Protein AF-A0A0G1ZRR6-F1 (afdb_monomer_lite)

Structure (mmCIF, N/CA/C/O backbone):
data_AF-A0A0G1ZRR6-F1
#
_entry.id   AF-A0A0G1ZRR6-F1
#
loop_
_atom_site.group_PDB
_atom_site.id
_atom_site.type_symbol
_atom_site.label_atom_id
_atom_site.label_alt_id
_atom_site.label_comp_id
_atom_site.label_asym_id
_atom_site.label_entity_id
_atom_site.label_seq_id
_atom_site.pdbx_PDB_ins_code
_atom_site.Cartn_x
_atom_site.Cartn_y
_atom_site.Cartn_z
_atom_site.occupancy
_atom_site.B_iso_or_equiv
_atom_site.auth_seq_id
_atom_site.auth_comp_id
_atom_site.auth_asym_id
_atom_site.auth_atom_id
_atom_site.pdbx_PDB_model_num
ATOM 1 N N . MET A 1 1 ? 71.889 1.762 -57.175 1.00 38.06 1 MET A N 1
ATOM 2 C CA . MET A 1 1 ? 70.488 1.919 -57.636 1.00 38.06 1 MET A CA 1
ATOM 3 C C . MET A 1 1 ? 69.619 0.877 -56.939 1.00 38.06 1 MET A C 1
ATOM 5 O O . MET A 1 1 ? 69.878 -0.301 -57.122 1.00 38.06 1 MET A O 1
ATOM 9 N N . ALA A 1 2 ? 68.631 1.270 -56.128 1.00 47.47 2 ALA A N 1
ATOM 10 C CA . ALA A 1 2 ? 67.675 0.336 -55.519 1.00 47.47 2 ALA A CA 1
ATOM 11 C C . ALA A 1 2 ? 66.257 0.920 -55.605 1.00 47.47 2 ALA A C 1
ATOM 13 O O . ALA A 1 2 ? 65.880 1.806 -54.838 1.00 47.47 2 ALA A O 1
ATOM 14 N N . VAL A 1 3 ? 65.476 0.441 -56.575 1.00 54.25 3 VAL A N 1
ATOM 15 C CA . VAL A 1 3 ? 64.069 0.818 -56.758 1.00 54.25 3 VAL A CA 1
ATOM 16 C C . VAL A 1 3 ? 63.240 0.038 -55.739 1.00 54.25 3 VAL A C 1
ATOM 18 O O . VAL A 1 3 ? 62.884 -1.120 -55.945 1.00 54.25 3 VAL A O 1
ATOM 21 N N . ARG A 1 4 ? 62.966 0.653 -54.585 1.00 58.34 4 ARG A N 1
ATOM 22 C CA . ARG A 1 4 ? 62.141 0.046 -53.533 1.00 58.34 4 ARG A CA 1
ATOM 23 C C . ARG A 1 4 ? 60.670 0.063 -53.976 1.00 58.34 4 ARG A C 1
ATOM 25 O O . ARG A 1 4 ? 60.041 1.115 -54.083 1.00 58.34 4 ARG A O 1
ATOM 32 N N . ASN A 1 5 ? 60.151 -1.127 -54.269 1.00 57.94 5 ASN A N 1
ATOM 33 C CA . ASN A 1 5 ? 58.813 -1.412 -54.787 1.00 57.94 5 ASN A CA 1
ATOM 34 C C . ASN A 1 5 ? 57.689 -0.918 -53.843 1.00 57.94 5 ASN A C 1
ATOM 36 O O . ASN A 1 5 ? 57.319 -1.598 -52.887 1.00 57.94 5 ASN A O 1
ATOM 40 N N . ARG A 1 6 ? 57.117 0.263 -54.126 1.00 59.38 6 ARG A N 1
ATOM 41 C CA . ARG A 1 6 ? 56.014 0.876 -53.351 1.00 59.38 6 ARG A CA 1
ATOM 42 C C . ARG A 1 6 ? 54.624 0.269 -53.613 1.00 59.38 6 ARG A C 1
ATOM 44 O O . ARG A 1 6 ? 53.663 0.697 -52.980 1.00 59.38 6 ARG A O 1
ATOM 51 N N . ARG A 1 7 ? 54.472 -0.709 -54.519 1.00 57.25 7 ARG A N 1
ATOM 52 C CA . ARG A 1 7 ? 53.146 -1.270 -54.867 1.00 57.25 7 ARG A CA 1
ATOM 53 C C . ARG A 1 7 ? 52.672 -2.399 -53.944 1.00 57.25 7 ARG A C 1
ATOM 55 O O . ARG A 1 7 ? 51.476 -2.653 -53.884 1.00 57.25 7 ARG A O 1
ATOM 62 N N . SER A 1 8 ? 53.566 -3.034 -53.182 1.00 57.88 8 SER A N 1
ATOM 63 C CA . SER A 1 8 ? 53.207 -4.185 -52.330 1.00 57.88 8 SER A CA 1
ATOM 64 C C . SER A 1 8 ? 52.449 -3.797 -51.043 1.00 57.88 8 SER A C 1
ATOM 66 O O . SER A 1 8 ? 51.619 -4.550 -50.534 1.00 57.88 8 SER A O 1
ATOM 68 N N . TYR A 1 9 ? 52.656 -2.573 -50.540 1.00 61.84 9 TYR A N 1
ATOM 69 C CA . TYR A 1 9 ? 52.106 -2.120 -49.253 1.00 61.84 9 TYR A CA 1
ATOM 70 C C . TYR A 1 9 ? 50.579 -1.892 -49.270 1.00 61.84 9 TYR A C 1
ATOM 72 O O . TYR A 1 9 ? 49.924 -1.974 -48.233 1.00 61.84 9 TYR A O 1
ATOM 80 N N . SER A 1 10 ? 49.982 -1.634 -50.440 1.00 71.81 10 SER A N 1
ATOM 81 C CA . SER A 1 10 ? 48.539 -1.375 -50.572 1.00 71.81 10 SER A CA 1
ATOM 82 C C . SER A 1 10 ? 47.700 -2.657 -50.618 1.00 71.81 10 SER A C 1
ATOM 84 O O . SER A 1 10 ? 46.596 -2.687 -50.077 1.00 71.81 10 SER A O 1
ATOM 86 N N . VAL A 1 11 ? 48.224 -3.733 -51.212 1.00 78.69 11 VAL A N 1
ATOM 87 C CA . VAL A 1 11 ? 47.522 -5.023 -51.323 1.00 78.69 11 VAL A CA 1
ATOM 88 C C . VAL A 1 11 ? 47.465 -5.726 -49.967 1.00 78.69 11 VAL A C 1
ATOM 90 O O . VAL A 1 11 ? 46.412 -6.236 -49.589 1.00 78.69 11 VAL A O 1
ATOM 93 N N . ALA A 1 12 ? 48.556 -5.684 -49.194 1.00 81.56 12 ALA A N 1
ATOM 94 C CA . ALA A 1 12 ? 48.589 -6.217 -47.832 1.00 81.56 12 ALA A CA 1
ATOM 95 C C . ALA A 1 12 ? 47.564 -5.518 -46.920 1.00 81.56 12 ALA A C 1
ATOM 97 O O . ALA A 1 12 ? 46.793 -6.188 -46.238 1.00 81.56 12 ALA A O 1
ATOM 98 N N . LYS A 1 13 ? 47.467 -4.181 -46.987 1.00 80.94 13 LYS A N 1
ATOM 99 C CA . LYS A 1 13 ? 46.456 -3.410 -46.241 1.00 80.94 13 LYS A CA 1
ATOM 100 C C . LYS A 1 13 ? 45.022 -3.784 -46.618 1.00 80.94 13 LYS A C 1
ATOM 102 O O . LYS A 1 13 ? 44.187 -3.925 -45.732 1.00 80.94 13 LYS A O 1
ATOM 107 N N . ARG A 1 14 ? 44.737 -3.993 -47.909 1.00 87.19 14 ARG A N 1
ATOM 108 C CA . ARG A 1 14 ? 43.404 -4.421 -48.375 1.00 87.19 14 ARG A CA 1
ATOM 109 C C . ARG A 1 14 ? 43.036 -5.822 -47.879 1.00 87.19 14 ARG A C 1
ATOM 111 O O . ARG A 1 14 ? 41.890 -6.040 -47.509 1.00 87.19 14 ARG A O 1
ATOM 118 N N . ARG A 1 15 ? 43.997 -6.751 -47.821 1.00 87.44 15 ARG A N 1
ATOM 119 C CA . ARG A 1 15 ? 43.775 -8.107 -47.286 1.00 87.44 15 ARG A CA 1
ATOM 120 C C . ARG A 1 15 ? 43.502 -8.092 -45.786 1.00 87.44 15 ARG A C 1
ATOM 122 O O . ARG A 1 15 ? 42.551 -8.723 -45.344 1.00 87.44 15 ARG A O 1
ATOM 129 N N . VAL A 1 16 ? 44.287 -7.332 -45.023 1.00 90.31 16 VAL A N 1
ATOM 130 C CA . VAL A 1 16 ? 44.070 -7.175 -43.576 1.00 90.31 16 VAL A CA 1
ATOM 131 C C . VAL A 1 16 ? 42.712 -6.526 -43.299 1.00 90.31 16 VAL A C 1
ATOM 133 O O . VAL A 1 16 ? 41.974 -7.010 -42.447 1.00 90.31 16 VAL A O 1
ATOM 136 N N . ALA A 1 17 ? 42.332 -5.498 -44.065 1.00 88.62 17 ALA A N 1
ATOM 137 C CA . ALA A 1 17 ? 41.016 -4.872 -43.947 1.00 88.62 17 ALA A CA 1
ATOM 138 C C . ALA A 1 17 ? 39.866 -5.845 -44.270 1.00 88.62 17 ALA A C 1
ATOM 140 O O . ALA A 1 17 ? 38.866 -5.866 -43.559 1.00 88.62 17 ALA A O 1
ATOM 141 N N . ALA A 1 18 ? 40.015 -6.687 -45.298 1.00 91.75 18 ALA A N 1
ATOM 142 C CA . ALA A 1 18 ? 39.015 -7.696 -45.645 1.00 91.75 18 ALA A CA 1
ATOM 143 C C . ALA A 1 18 ? 38.854 -8.766 -44.551 1.00 91.75 18 ALA A C 1
ATOM 145 O O . ALA A 1 18 ? 37.731 -9.128 -44.211 1.00 91.75 18 ALA A O 1
ATOM 146 N N . VAL A 1 19 ? 39.959 -9.235 -43.961 1.00 94.06 19 VAL A N 1
ATOM 147 C CA . VAL A 1 19 ? 39.919 -10.188 -42.837 1.00 94.06 19 VAL A CA 1
ATOM 148 C C . VAL A 1 19 ? 39.264 -9.553 -41.612 1.00 94.06 19 VAL A C 1
ATOM 150 O O . VAL A 1 19 ? 38.438 -10.191 -40.968 1.00 94.06 19 VAL A O 1
ATOM 153 N N . PHE A 1 20 ? 39.572 -8.288 -41.320 1.00 93.94 20 PHE A N 1
ATOM 154 C CA . PHE A 1 20 ? 38.937 -7.565 -40.222 1.00 93.94 20 PHE A CA 1
ATOM 155 C C . PHE A 1 20 ? 37.423 -7.429 -40.424 1.00 93.94 20 PHE A C 1
ATOM 157 O O . PHE A 1 20 ? 36.664 -7.697 -39.500 1.00 93.94 20 PHE A O 1
ATOM 164 N N . LEU A 1 21 ? 36.970 -7.082 -41.635 1.00 94.00 21 LEU A N 1
ATOM 165 C CA . LEU A 1 21 ? 35.541 -7.005 -41.957 1.00 94.00 21 LEU A CA 1
ATOM 166 C C . LEU A 1 21 ? 34.840 -8.364 -41.836 1.00 94.00 21 LEU A C 1
ATOM 168 O O . LEU A 1 21 ? 33.722 -8.424 -41.332 1.00 94.00 21 LEU A O 1
ATOM 172 N N . LEU A 1 22 ? 35.498 -9.453 -42.243 1.00 94.75 22 LEU A N 1
ATOM 173 C CA . LEU A 1 22 ? 34.973 -10.809 -42.064 1.00 94.75 22 LEU A CA 1
ATOM 174 C C . LEU A 1 22 ? 34.838 -11.182 -40.586 1.00 94.75 22 LEU A C 1
ATOM 176 O O . LEU A 1 22 ? 33.798 -11.692 -40.177 1.00 94.75 22 LEU A O 1
ATOM 180 N N . LEU A 1 23 ? 35.864 -10.902 -39.781 1.00 94.56 23 LEU A N 1
ATOM 181 C CA . LEU A 1 23 ? 35.827 -11.155 -38.340 1.00 94.56 23 LEU A CA 1
ATOM 182 C C . LEU A 1 23 ? 34.776 -10.290 -37.641 1.00 94.56 23 LEU A C 1
ATOM 184 O O . LEU A 1 23 ? 34.078 -10.782 -36.760 1.00 94.56 23 LEU A O 1
ATOM 188 N N . LEU A 1 24 ? 34.618 -9.033 -38.060 1.00 93.06 24 LEU A N 1
ATOM 189 C CA . LEU A 1 24 ? 33.592 -8.135 -37.539 1.00 93.06 24 LEU A CA 1
ATOM 190 C C . LEU A 1 24 ? 32.183 -8.643 -37.874 1.00 93.06 24 LEU A C 1
ATOM 192 O O . LEU A 1 24 ? 31.325 -8.684 -36.997 1.00 93.06 24 LEU A O 1
ATOM 196 N N . GLY A 1 25 ? 31.954 -9.085 -39.115 1.00 91.69 25 GLY A N 1
ATOM 197 C CA . GLY A 1 25 ? 30.682 -9.680 -39.530 1.00 91.69 25 GLY A CA 1
ATOM 198 C C . GLY A 1 25 ? 30.361 -10.974 -38.777 1.00 91.69 25 GLY A C 1
ATOM 199 O O . GLY A 1 25 ? 29.233 -11.157 -38.325 1.00 91.69 25 GLY A O 1
ATOM 200 N N . LEU A 1 26 ? 31.360 -11.838 -38.570 1.00 91.88 26 LEU A N 1
ATOM 201 C CA . LEU A 1 26 ? 31.218 -13.047 -37.755 1.00 91.88 26 LEU A CA 1
ATOM 202 C C . LEU A 1 26 ? 30.874 -12.696 -36.300 1.00 91.88 26 LEU A C 1
ATOM 204 O O . LEU A 1 26 ? 29.969 -13.293 -35.725 1.00 91.88 26 LEU A O 1
ATOM 208 N N . ALA A 1 27 ? 31.563 -11.715 -35.714 1.00 84.19 27 ALA A N 1
ATOM 209 C CA . ALA A 1 27 ? 31.329 -11.282 -34.340 1.00 84.19 27 ALA A CA 1
ATOM 210 C C . ALA A 1 27 ? 29.909 -10.726 -34.143 1.00 84.19 27 ALA A C 1
ATOM 212 O O . ALA A 1 27 ? 29.243 -11.099 -33.178 1.00 84.19 27 ALA A O 1
ATOM 213 N N . LEU A 1 28 ? 29.422 -9.901 -35.079 1.00 85.12 28 LEU A N 1
ATOM 214 C CA . LEU A 1 28 ? 28.042 -9.402 -35.074 1.00 85.12 28 LEU A CA 1
ATOM 215 C C . LEU A 1 28 ? 27.029 -10.547 -35.209 1.00 85.12 28 LEU A C 1
ATOM 217 O O . LEU A 1 28 ? 26.074 -10.618 -34.440 1.00 85.12 28 LEU A O 1
ATOM 221 N N . GLY A 1 29 ? 27.277 -11.498 -36.116 1.00 83.38 29 GLY A N 1
ATOM 222 C CA . GLY A 1 29 ? 26.415 -12.669 -36.281 1.00 83.38 29 GLY A CA 1
ATOM 223 C C . GLY A 1 29 ? 26.341 -13.550 -35.029 1.00 83.38 29 GLY A C 1
ATOM 224 O O . GLY A 1 29 ? 25.261 -14.011 -34.671 1.00 83.38 29 GLY A O 1
ATOM 225 N N . VAL A 1 30 ? 27.462 -13.760 -34.328 1.00 80.56 30 VAL A N 1
ATOM 226 C CA . VAL A 1 30 ? 27.501 -14.519 -33.063 1.00 80.56 30 VAL A CA 1
ATOM 227 C C . VAL A 1 30 ? 26.764 -13.780 -31.942 1.00 80.56 30 VAL A C 1
ATOM 229 O O . VAL A 1 30 ? 26.072 -14.420 -31.149 1.00 80.56 30 VAL A O 1
ATOM 232 N N . TYR A 1 31 ? 26.876 -12.451 -31.887 1.00 75.06 31 TYR A N 1
ATOM 233 C CA . TYR A 1 31 ? 26.181 -11.623 -30.900 1.00 75.06 31 TYR A CA 1
ATOM 234 C C . TYR A 1 31 ? 24.653 -11.743 -31.029 1.00 75.06 31 TYR A C 1
ATOM 236 O O . TYR A 1 31 ? 23.979 -12.062 -30.047 1.00 75.06 31 TYR A O 1
ATOM 244 N N . ASP A 1 32 ? 24.115 -11.608 -32.245 1.00 74.31 32 ASP A N 1
ATOM 245 C CA . ASP A 1 32 ? 22.674 -11.758 -32.494 1.00 74.31 32 ASP A CA 1
ATOM 246 C C . ASP A 1 32 ? 22.202 -13.214 -32.322 1.00 74.31 32 ASP A C 1
ATOM 248 O O . ASP A 1 32 ? 21.135 -13.482 -31.755 1.00 74.31 32 ASP A O 1
ATOM 252 N N . ALA A 1 33 ? 23.014 -14.186 -32.756 1.00 74.50 33 ALA A N 1
ATOM 253 C CA . ALA A 1 33 ? 22.716 -15.610 -32.609 1.00 74.50 33 ALA A CA 1
ATOM 254 C C . ALA A 1 33 ? 22.597 -16.044 -31.139 1.00 74.50 33 ALA A C 1
ATOM 256 O O . ALA A 1 33 ? 21.763 -16.897 -30.825 1.00 74.50 33 ALA A O 1
ATOM 257 N N . ALA A 1 34 ? 23.366 -15.441 -30.227 1.00 70.56 34 ALA A N 1
ATOM 258 C CA . ALA A 1 34 ? 23.293 -15.742 -28.798 1.00 70.56 34 ALA A CA 1
ATOM 259 C C . ALA A 1 34 ? 21.916 -15.402 -28.194 1.00 70.56 34 ALA A C 1
ATOM 261 O O . ALA A 1 34 ? 21.376 -16.171 -27.392 1.00 70.56 34 ALA A O 1
ATOM 262 N N . ALA A 1 35 ? 21.299 -14.292 -28.614 1.00 69.50 35 ALA A N 1
ATOM 263 C CA . ALA A 1 35 ? 19.964 -13.906 -28.157 1.00 69.50 35 ALA A CA 1
ATOM 264 C C . ALA A 1 35 ? 18.867 -14.837 -28.709 1.00 69.50 35 ALA A C 1
ATOM 266 O O . ALA A 1 35 ? 17.928 -15.196 -27.992 1.00 69.50 35 ALA A O 1
ATOM 267 N N . ILE A 1 36 ? 18.996 -15.267 -29.970 1.00 72.94 36 ILE A N 1
ATOM 268 C CA . ILE A 1 36 ? 18.065 -16.210 -30.611 1.00 72.94 36 ILE A CA 1
ATOM 269 C C . ILE A 1 36 ? 18.173 -17.604 -29.976 1.00 72.94 36 ILE A C 1
ATOM 271 O O . ILE A 1 36 ? 17.147 -18.249 -29.739 1.00 72.94 36 ILE A O 1
ATOM 275 N N . TRP A 1 37 ? 19.389 -18.054 -29.649 1.00 71.38 37 TRP A N 1
ATOM 276 C CA . TRP A 1 37 ? 19.645 -19.328 -28.974 1.00 71.38 37 TRP A CA 1
ATOM 277 C C . TRP A 1 37 ? 18.866 -19.442 -27.659 1.00 71.38 37 TRP A C 1
ATOM 279 O O . TRP A 1 37 ? 18.124 -20.404 -27.461 1.00 71.38 37 TRP A O 1
ATOM 289 N N . ASN A 1 38 ? 18.926 -18.415 -26.805 1.00 73.12 38 ASN A N 1
ATOM 290 C CA . ASN A 1 38 ? 18.248 -18.407 -25.503 1.00 73.12 38 ASN A CA 1
ATOM 291 C C . ASN A 1 38 ? 16.715 -18.496 -25.573 1.00 73.12 38 ASN A C 1
ATOM 293 O O . ASN A 1 38 ? 16.091 -18.887 -24.585 1.00 73.12 38 ASN A O 1
ATOM 297 N N . ARG A 1 39 ? 16.096 -18.158 -26.715 1.00 73.94 39 ARG A N 1
ATOM 298 C CA . ARG A 1 39 ? 14.642 -18.300 -26.912 1.00 73.94 39 ARG A CA 1
ATOM 299 C C . ARG A 1 39 ? 14.213 -19.749 -27.154 1.00 73.94 39 ARG A C 1
ATOM 301 O O . ARG A 1 39 ? 13.074 -20.086 -26.853 1.00 73.94 39 ARG A O 1
ATOM 308 N N . ARG A 1 40 ? 15.092 -20.590 -27.714 1.00 78.69 40 ARG A N 1
ATOM 309 C CA . ARG A 1 40 ? 14.808 -22.008 -28.020 1.00 78.69 40 ARG A CA 1
ATOM 310 C C . ARG A 1 40 ? 15.532 -22.995 -27.106 1.00 78.69 40 ARG A C 1
ATOM 312 O O . ARG A 1 40 ? 15.137 -24.155 -27.052 1.00 78.69 40 ARG A O 1
ATOM 319 N N . ALA A 1 41 ? 16.582 -22.563 -26.415 1.00 77.44 41 ALA A N 1
ATOM 320 C CA . ALA A 1 41 ? 17.372 -23.428 -25.556 1.00 77.44 41 ALA A CA 1
ATOM 321 C C . ALA A 1 41 ? 16.647 -23.749 -24.230 1.00 77.44 41 ALA A C 1
ATOM 323 O O . ALA A 1 41 ? 16.017 -22.867 -23.633 1.00 77.44 41 ALA A O 1
ATOM 324 N N . PRO A 1 42 ? 16.762 -24.991 -23.728 1.00 77.62 42 PRO A N 1
ATOM 325 C CA . PRO A 1 42 ? 16.312 -25.348 -22.385 1.00 77.62 42 PRO A CA 1
ATOM 326 C C . PRO A 1 42 ? 17.085 -24.559 -21.313 1.00 77.62 42 PRO A C 1
ATOM 328 O O . PRO A 1 42 ? 18.224 -24.157 -21.541 1.00 77.62 42 PRO A O 1
ATOM 331 N N . GLU A 1 43 ? 16.475 -24.350 -20.137 1.00 72.69 43 GLU A N 1
ATOM 332 C CA . GLU A 1 43 ? 16.998 -23.504 -19.036 1.00 72.69 43 GLU A CA 1
ATOM 333 C C . GLU A 1 43 ? 18.496 -23.701 -18.743 1.00 72.69 43 GLU A C 1
ATOM 335 O O . GLU A 1 43 ? 19.219 -22.723 -18.577 1.00 72.69 43 GLU A O 1
ATOM 340 N N . TRP A 1 44 ? 18.976 -24.948 -18.742 1.00 76.94 44 TRP A N 1
ATOM 341 C CA . TRP A 1 44 ? 20.362 -25.304 -18.419 1.00 76.94 44 TRP A CA 1
ATOM 342 C C . TRP A 1 44 ? 21.398 -24.898 -19.484 1.00 76.94 44 TRP A C 1
ATOM 344 O O . TRP A 1 44 ? 22.581 -24.811 -19.173 1.00 76.94 44 TRP A O 1
ATOM 354 N N . LEU A 1 45 ? 20.972 -24.648 -20.726 1.00 78.00 45 LEU A N 1
ATOM 355 C CA . LEU A 1 45 ? 21.840 -24.312 -21.864 1.00 78.00 45 LEU A CA 1
ATOM 356 C C . LEU A 1 45 ? 21.723 -22.831 -22.267 1.00 78.00 45 LEU A C 1
ATOM 358 O O . LEU A 1 45 ? 22.311 -22.399 -23.263 1.00 78.00 45 LEU A O 1
ATOM 362 N N . LYS A 1 46 ? 20.945 -22.042 -21.514 1.00 75.12 46 LYS A N 1
ATOM 363 C CA . LYS A 1 46 ? 20.828 -20.603 -21.743 1.00 75.12 46 LYS A CA 1
ATOM 364 C C . LYS A 1 46 ? 22.126 -19.905 -21.347 1.00 75.12 46 LYS A C 1
ATOM 366 O O . LYS A 1 46 ? 22.599 -20.015 -20.218 1.00 75.12 46 LYS A O 1
ATOM 371 N N . LEU A 1 47 ? 22.669 -19.126 -22.271 1.00 73.88 47 LEU A N 1
ATOM 372 C CA . LEU A 1 47 ? 23.826 -18.271 -22.044 1.00 73.88 47 LEU A CA 1
ATOM 373 C C . LEU A 1 47 ? 23.399 -17.118 -21.120 1.00 73.88 47 LEU A C 1
ATOM 375 O O . LEU A 1 47 ? 22.557 -16.302 -21.493 1.00 73.88 47 LEU A O 1
ATOM 379 N N . ARG A 1 48 ? 23.936 -17.051 -19.899 1.00 60.16 48 ARG A N 1
ATOM 380 C CA . ARG A 1 48 ? 23.670 -15.968 -18.935 1.00 60.16 48 ARG A CA 1
ATOM 381 C C . ARG A 1 48 ? 24.896 -15.057 -18.844 1.00 60.16 48 ARG A C 1
ATOM 383 O O . ARG A 1 48 ? 25.968 -15.508 -18.462 1.00 60.16 48 ARG A O 1
ATOM 390 N N . GLY A 1 49 ? 24.742 -13.779 -19.186 1.00 63.91 49 GLY A N 1
ATOM 391 C CA . GLY A 1 49 ? 25.800 -12.766 -19.116 1.00 63.91 49 GLY A CA 1
ATOM 392 C C . GLY A 1 49 ? 25.218 -11.353 -19.180 1.00 63.91 49 GLY A C 1
ATOM 393 O O . GLY A 1 49 ? 24.072 -11.190 -19.587 1.00 63.91 49 GLY A O 1
ATOM 394 N N . VAL A 1 50 ? 25.990 -10.331 -18.790 1.00 57.16 50 VAL A N 1
ATOM 395 C CA . VAL A 1 50 ? 25.543 -8.917 -18.723 1.00 57.16 50 VAL A CA 1
ATOM 396 C C . VAL A 1 50 ? 24.973 -8.411 -20.058 1.00 57.16 50 VAL A C 1
ATOM 398 O O . VAL A 1 50 ? 24.042 -7.615 -20.064 1.00 57.16 50 VAL A O 1
ATOM 401 N N . LEU A 1 51 ? 25.463 -8.934 -21.186 1.00 56.88 51 LEU A N 1
ATOM 402 C CA . LEU A 1 51 ? 24.970 -8.616 -22.535 1.00 56.88 51 LEU A CA 1
ATOM 403 C C . LEU A 1 51 ? 23.604 -9.251 -22.875 1.00 56.88 51 LEU A C 1
ATOM 405 O O . LEU A 1 51 ? 23.009 -8.900 -23.885 1.00 56.88 51 LEU A O 1
ATOM 409 N N . LEU A 1 52 ? 23.124 -10.191 -22.055 1.00 59.94 52 LEU A N 1
ATOM 410 C CA . LEU A 1 52 ? 21.875 -10.950 -22.215 1.00 59.94 52 LEU A CA 1
ATOM 411 C C . LEU A 1 52 ? 20.948 -10.774 -20.999 1.00 59.94 52 LEU A C 1
ATOM 413 O O . LEU A 1 52 ? 20.020 -11.564 -20.811 1.00 59.94 52 LEU A O 1
ATOM 417 N N . ALA A 1 53 ? 21.217 -9.785 -20.139 1.00 63.03 53 ALA A N 1
ATOM 418 C CA . ALA A 1 53 ? 20.368 -9.506 -18.991 1.00 63.03 53 ALA A CA 1
ATOM 419 C C . ALA A 1 53 ? 18.945 -9.177 -19.481 1.00 63.03 53 ALA A C 1
ATOM 421 O O . ALA A 1 53 ? 18.797 -8.383 -20.414 1.00 63.03 53 ALA A O 1
ATOM 422 N N . PRO A 1 54 ? 17.894 -9.781 -18.895 1.00 61.25 54 PRO A N 1
ATOM 423 C CA . PRO A 1 54 ? 16.530 -9.437 -19.260 1.00 61.25 54 PRO A CA 1
ATOM 424 C C . PRO A 1 54 ? 16.314 -7.942 -19.004 1.00 61.25 54 PRO A C 1
ATOM 426 O O . PRO A 1 54 ? 16.508 -7.458 -17.888 1.00 61.25 54 PRO A O 1
ATOM 429 N N . TYR A 1 55 ? 15.957 -7.205 -20.055 1.00 63.47 55 TYR A N 1
ATOM 430 C CA . TYR A 1 55 ? 15.615 -5.793 -19.940 1.00 63.47 55 TYR A CA 1
ATOM 431 C C . TYR A 1 55 ? 14.361 -5.656 -19.076 1.00 63.47 55 TYR A C 1
ATOM 433 O O . TYR A 1 55 ? 13.359 -6.334 -19.313 1.00 63.47 55 TYR A O 1
ATOM 441 N N . ARG A 1 56 ? 14.421 -4.779 -18.071 1.00 59.50 56 ARG A N 1
ATOM 442 C CA . ARG A 1 56 ? 13.249 -4.405 -17.276 1.00 59.50 56 ARG A CA 1
ATOM 443 C C . ARG A 1 56 ? 12.364 -3.521 -18.141 1.00 59.50 56 ARG A C 1
ATOM 445 O O . ARG A 1 56 ? 12.777 -2.438 -18.550 1.00 59.50 56 ARG A O 1
ATOM 452 N N . LEU A 1 57 ? 11.182 -4.018 -18.469 1.00 64.31 57 LEU A N 1
ATOM 453 C CA . LEU A 1 57 ? 10.198 -3.283 -19.249 1.00 64.31 57 LEU A CA 1
ATOM 454 C C . LEU A 1 57 ? 9.414 -2.413 -18.265 1.00 64.31 57 LEU A C 1
ATOM 456 O O . LEU A 1 57 ? 8.739 -2.935 -17.388 1.00 64.31 57 LEU A O 1
ATOM 460 N N . GLY A 1 58 ? 9.555 -1.092 -18.372 1.00 62.94 58 GLY A N 1
ATOM 461 C CA . GLY A 1 58 ? 8.760 -0.164 -17.569 1.00 62.94 58 GLY A CA 1
ATOM 462 C C . GLY A 1 58 ? 7.277 -0.203 -17.949 1.00 62.94 58 GLY A C 1
ATOM 463 O O . GLY A 1 58 ? 6.887 -0.844 -18.928 1.00 62.94 58 GLY A O 1
ATOM 464 N N . LEU A 1 59 ? 6.461 0.546 -17.206 1.00 69.88 59 LEU A N 1
ATOM 465 C CA . LEU A 1 59 ? 5.016 0.671 -17.416 1.00 69.88 59 LEU A CA 1
ATOM 466 C C . LEU A 1 59 ? 4.624 0.955 -18.881 1.00 69.88 59 LEU A C 1
ATOM 468 O O . LEU A 1 59 ? 3.652 0.390 -19.372 1.00 69.88 59 LEU A O 1
ATOM 472 N N . ASP A 1 60 ? 5.402 1.781 -19.582 1.00 66.25 60 ASP A N 1
ATOM 473 C CA . ASP A 1 60 ? 5.159 2.165 -20.981 1.00 66.25 60 ASP A CA 1
ATOM 474 C C . ASP A 1 60 ? 5.293 0.987 -21.967 1.00 66.25 60 ASP A C 1
ATOM 476 O O . ASP A 1 60 ? 4.623 0.934 -22.993 1.00 66.25 60 ASP A O 1
ATOM 480 N N . LEU A 1 61 ? 6.124 -0.009 -21.634 1.00 70.00 61 LEU A N 1
ATOM 481 C CA . LEU A 1 61 ? 6.389 -1.167 -22.496 1.00 70.00 61 LEU A CA 1
ATOM 482 C C . LEU A 1 61 ? 5.624 -2.428 -22.071 1.00 70.00 61 LEU A C 1
ATOM 484 O O . LEU A 1 61 ? 5.321 -3.272 -22.912 1.00 70.00 61 LEU A O 1
ATOM 488 N N . GLN A 1 62 ? 5.340 -2.586 -20.776 1.00 66.69 62 GLN A N 1
ATOM 489 C CA . GLN A 1 62 ? 4.636 -3.749 -20.218 1.00 66.69 62 GLN A CA 1
ATOM 490 C C . GLN A 1 62 ? 3.140 -3.505 -19.969 1.00 66.69 62 GLN A C 1
ATOM 492 O O . GLN A 1 62 ? 2.390 -4.469 -19.800 1.00 66.69 62 GLN A O 1
ATOM 497 N N . GLY A 1 63 ? 2.702 -2.244 -19.953 1.00 71.94 63 GLY A N 1
ATOM 498 C CA . GLY A 1 63 ? 1.370 -1.852 -19.501 1.00 71.94 63 GLY A CA 1
ATOM 499 C C . GLY A 1 63 ? 1.195 -1.966 -17.977 1.00 71.94 63 GLY A C 1
ATOM 500 O O . GLY A 1 63 ? 1.987 -2.600 -17.272 1.00 71.94 63 GLY A O 1
ATOM 501 N N . GLY A 1 64 ? 0.149 -1.325 -17.446 1.00 78.50 64 GLY A N 1
ATOM 502 C CA . GLY A 1 64 ? -0.155 -1.300 -16.009 1.00 78.50 64 GLY A CA 1
ATOM 503 C C . GLY A 1 64 ? -0.826 0.003 -15.563 1.00 78.50 64 GLY A C 1
ATOM 504 O O . GLY A 1 64 ? -1.496 0.659 -16.360 1.00 78.50 64 GLY A O 1
ATOM 505 N N . THR A 1 65 ? -0.608 0.412 -14.309 1.00 81.75 65 THR A N 1
ATOM 506 C CA . 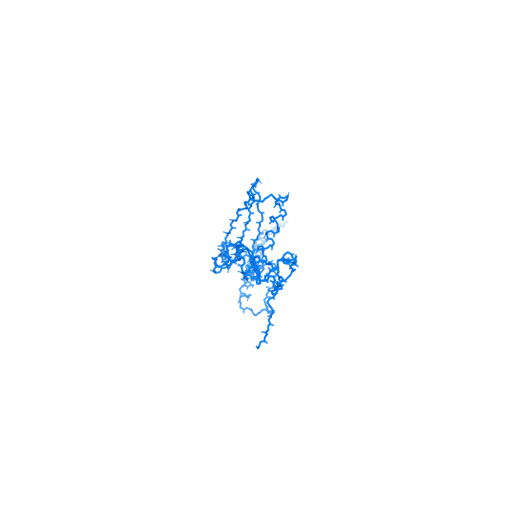THR A 1 65 ? -1.153 1.672 -13.762 1.00 81.75 65 THR A CA 1
ATOM 507 C C . THR A 1 65 ? -0.129 2.521 -13.040 1.00 81.75 65 THR A C 1
ATOM 509 O O . THR A 1 65 ? 0.658 1.998 -12.253 1.00 81.75 65 THR A O 1
ATOM 512 N N . HIS A 1 66 ? -0.245 3.836 -13.214 1.00 87.31 66 HIS A N 1
ATOM 513 C CA . HIS A 1 66 ? 0.429 4.850 -12.410 1.00 87.31 66 HIS A CA 1
ATOM 514 C C . HIS A 1 66 ? -0.617 5.592 -11.569 1.00 87.31 66 HIS A C 1
ATOM 516 O O . HIS A 1 66 ? -1.543 6.194 -12.111 1.00 87.31 66 HIS A O 1
ATOM 522 N N . LEU A 1 67 ? -0.493 5.517 -10.246 1.00 88.06 67 LEU A N 1
ATOM 523 C CA . LEU A 1 67 ? -1.428 6.103 -9.288 1.00 88.06 67 LEU A CA 1
ATOM 524 C C . LEU A 1 67 ? -0.702 7.157 -8.459 1.00 88.06 67 LEU A C 1
ATOM 526 O O . LEU A 1 67 ? 0.375 6.899 -7.923 1.00 88.06 67 LEU A O 1
ATOM 530 N N . VAL A 1 68 ? -1.314 8.331 -8.321 1.00 91.12 68 VAL A N 1
ATOM 531 C CA . VAL A 1 68 ? -0.785 9.428 -7.507 1.00 91.12 68 VAL A CA 1
ATOM 532 C C . VAL A 1 68 ? -1.794 9.746 -6.415 1.00 91.12 68 VAL A C 1
ATOM 534 O O . VAL A 1 68 ? -2.886 10.236 -6.691 1.00 91.12 68 VAL A O 1
ATOM 537 N N . TYR A 1 69 ? -1.418 9.481 -5.169 1.00 90.19 69 TYR A N 1
ATOM 538 C CA . TYR A 1 69 ? -2.218 9.805 -3.994 1.00 90.19 69 TYR A CA 1
ATOM 539 C C . TYR A 1 69 ? -1.671 11.061 -3.329 1.00 90.19 69 TYR A C 1
ATOM 541 O O . TYR A 1 69 ? -0.473 11.155 -3.081 1.00 90.19 69 TYR A O 1
ATOM 549 N N . GLN A 1 70 ? -2.542 12.016 -3.013 1.00 90.62 70 GLN A N 1
ATOM 550 C CA . GLN A 1 70 ? -2.193 13.218 -2.258 1.00 90.62 70 GLN A CA 1
ATOM 551 C C . GLN A 1 70 ? -2.556 13.001 -0.787 1.00 90.62 70 GLN A C 1
ATOM 553 O O . GLN A 1 70 ? -3.698 12.664 -0.474 1.00 90.62 70 GLN A O 1
ATOM 558 N N . ALA A 1 71 ? -1.599 13.195 0.117 1.00 89.31 71 ALA A N 1
ATOM 559 C CA . ALA A 1 71 ? -1.868 13.137 1.545 1.00 89.31 71 ALA A CA 1
ATOM 560 C C . ALA A 1 71 ? -2.576 14.417 2.003 1.00 89.31 71 ALA A C 1
ATOM 562 O O . ALA A 1 71 ? -2.210 15.525 1.600 1.00 89.31 71 ALA A O 1
ATOM 563 N N . VAL A 1 72 ? -3.586 14.243 2.854 1.00 86.88 72 VAL A N 1
ATOM 564 C CA . VAL A 1 72 ? -4.371 15.326 3.448 1.00 86.88 72 VAL A CA 1
ATOM 565 C C . VAL A 1 72 ? -4.190 15.261 4.961 1.00 86.88 72 VAL A C 1
ATOM 567 O O . VAL A 1 72 ? -4.621 14.304 5.599 1.00 86.88 72 VAL A O 1
ATOM 570 N N . PHE A 1 73 ? -3.553 16.282 5.535 1.00 81.44 73 PHE A N 1
ATOM 571 C CA . PHE A 1 73 ? -3.261 16.368 6.974 1.00 81.44 73 PHE A CA 1
ATOM 572 C C . PHE A 1 73 ? -4.244 17.276 7.735 1.00 81.44 73 PHE A C 1
ATOM 574 O O . PHE A 1 73 ? -4.006 17.618 8.886 1.00 81.44 73 PHE A O 1
ATOM 581 N N . SER A 1 74 ? -5.366 17.670 7.120 1.00 76.81 74 SER A N 1
ATOM 582 C CA . SER A 1 74 ? -6.324 18.622 7.710 1.00 76.81 74 SER A CA 1
ATOM 583 C C . SER A 1 74 ? -6.973 18.139 9.010 1.00 76.81 74 SER A C 1
ATOM 585 O O . SER A 1 74 ? -7.457 18.950 9.790 1.00 76.81 74 SER A O 1
ATOM 587 N N . THR A 1 75 ? -7.025 16.824 9.221 1.00 69.62 75 THR A N 1
ATOM 588 C CA . THR A 1 75 ? -7.827 16.199 10.284 1.00 69.62 75 THR A CA 1
ATOM 589 C C . THR A 1 75 ? -6.974 15.660 11.435 1.00 69.62 75 THR A C 1
ATOM 591 O O . THR A 1 75 ? -7.505 15.357 12.498 1.00 69.62 75 THR A O 1
ATOM 594 N N . VAL A 1 76 ? -5.655 15.528 11.249 1.00 73.31 76 VAL A N 1
ATOM 595 C CA . VAL A 1 76 ? -4.745 14.910 12.225 1.00 73.31 76 VAL A CA 1
ATOM 596 C C . VAL A 1 76 ? -3.436 15.692 12.260 1.00 73.31 76 VAL A C 1
ATOM 598 O O . VAL A 1 76 ? -2.760 15.805 11.241 1.00 73.31 76 VAL A O 1
ATOM 601 N N . SER A 1 77 ? -3.057 16.188 13.441 1.00 74.50 77 SER A N 1
ATOM 602 C CA . SER A 1 77 ? -1.718 16.738 13.663 1.00 74.50 77 SER A CA 1
ATOM 603 C C . SER A 1 77 ? -0.716 15.588 13.684 1.00 74.50 77 SER A C 1
ATOM 605 O O . SER A 1 77 ? -0.791 14.719 14.552 1.00 74.50 77 SER A O 1
ATOM 607 N N . ILE A 1 78 ? 0.189 15.557 12.708 1.00 77.12 78 ILE A N 1
ATOM 608 C CA . ILE A 1 78 ? 1.270 14.575 12.636 1.00 77.12 78 ILE A CA 1
ATOM 609 C C . ILE A 1 78 ? 2.576 15.293 12.957 1.00 77.12 78 ILE A C 1
ATOM 611 O O . ILE A 1 78 ? 2.963 16.205 12.231 1.00 77.12 78 ILE A O 1
ATOM 615 N N . ASP A 1 79 ? 3.250 14.851 14.019 1.00 80.81 79 ASP A N 1
ATOM 616 C CA . ASP A 1 79 ? 4.504 15.452 14.492 1.00 80.81 79 ASP A CA 1
ATOM 617 C C . ASP A 1 79 ? 5.634 15.352 13.448 1.00 80.81 79 ASP A C 1
ATOM 619 O O . ASP A 1 79 ? 6.429 16.275 13.300 1.00 80.81 79 ASP A O 1
ATOM 623 N N . ASP A 1 80 ? 5.682 14.246 12.693 1.00 86.25 80 ASP A N 1
ATOM 624 C CA . ASP A 1 80 ? 6.616 14.023 11.581 1.00 86.25 80 ASP A CA 1
ATOM 625 C C . ASP A 1 80 ? 5.891 13.431 10.352 1.00 86.25 80 ASP A C 1
ATOM 627 O O . ASP A 1 80 ? 5.742 12.205 10.228 1.00 86.25 80 ASP A O 1
ATOM 631 N N . PRO A 1 81 ? 5.426 14.288 9.421 1.00 86.31 81 PRO A N 1
ATOM 632 C CA . PRO A 1 81 ? 4.780 13.850 8.186 1.00 86.31 81 PRO A CA 1
ATOM 633 C C . PRO A 1 81 ? 5.677 12.960 7.316 1.00 86.31 81 PRO A C 1
ATOM 635 O O . PRO A 1 81 ? 5.174 12.064 6.640 1.00 86.31 81 PRO A O 1
ATOM 638 N N . GLY A 1 82 ? 6.998 13.157 7.350 1.00 88.25 82 GLY A N 1
ATOM 639 C CA . GLY A 1 82 ? 7.940 12.392 6.535 1.00 88.25 82 GLY A CA 1
ATOM 640 C C . GLY A 1 82 ? 8.008 10.930 6.961 1.00 88.25 82 GLY A C 1
ATOM 641 O O . GLY A 1 82 ? 7.846 10.033 6.129 1.00 88.25 82 GLY A O 1
ATOM 642 N N . SER A 1 83 ? 8.175 10.678 8.260 1.00 87.62 83 SER A N 1
ATOM 643 C CA . SER A 1 83 ? 8.141 9.319 8.818 1.00 87.62 83 SER A CA 1
ATOM 644 C C . SER A 1 83 ? 6.784 8.641 8.597 1.00 87.62 83 SER A C 1
ATOM 646 O O . SER A 1 83 ? 6.726 7.480 8.182 1.00 87.62 83 SER A O 1
ATOM 648 N N . ALA A 1 84 ? 5.679 9.376 8.765 1.00 87.75 84 ALA A N 1
ATOM 649 C CA . ALA A 1 84 ? 4.341 8.851 8.493 1.00 87.75 84 ALA A CA 1
ATOM 650 C C . ALA A 1 84 ? 4.169 8.425 7.023 1.00 87.75 84 ALA A C 1
ATOM 652 O O . ALA A 1 84 ? 3.654 7.338 6.746 1.00 87.75 84 ALA A O 1
ATOM 653 N N . MET A 1 85 ? 4.656 9.233 6.077 1.00 91.56 85 MET A N 1
ATOM 654 C CA . MET A 1 85 ? 4.613 8.916 4.648 1.00 91.56 85 MET A CA 1
ATOM 655 C C . MET A 1 85 ? 5.508 7.729 4.275 1.00 91.56 85 MET A C 1
ATOM 657 O O . MET A 1 85 ? 5.126 6.920 3.428 1.00 91.56 85 MET A O 1
ATOM 661 N N . GLN A 1 86 ? 6.667 7.570 4.920 1.00 91.19 86 GLN A N 1
ATOM 662 C CA . GLN A 1 86 ? 7.508 6.380 4.746 1.00 91.19 86 GLN A CA 1
ATOM 663 C C . GLN A 1 86 ? 6.820 5.117 5.279 1.00 91.19 86 GLN A C 1
ATOM 665 O O . GLN A 1 86 ? 6.802 4.090 4.602 1.00 91.19 86 GLN A O 1
ATOM 670 N N . GLY A 1 87 ? 6.180 5.198 6.448 1.00 88.56 87 GLY A N 1
ATOM 671 C CA . GLY A 1 87 ? 5.375 4.098 6.979 1.00 88.56 87 GLY A CA 1
ATOM 672 C C . GLY A 1 87 ? 4.215 3.726 6.050 1.00 88.56 87 GLY A C 1
ATOM 673 O O . GLY A 1 87 ? 3.959 2.541 5.821 1.00 88.56 87 GLY A O 1
ATOM 674 N N . LEU A 1 88 ? 3.549 4.726 5.463 1.00 88.69 88 LEU A N 1
ATOM 675 C CA . LEU A 1 88 ? 2.509 4.521 4.455 1.00 88.69 88 LEU A CA 1
ATOM 676 C C . LEU A 1 88 ? 3.062 3.807 3.215 1.00 88.69 88 LEU A C 1
ATOM 678 O O . LEU A 1 88 ? 2.472 2.815 2.789 1.00 88.69 88 LEU A O 1
ATOM 682 N N . ARG A 1 89 ? 4.202 4.258 2.673 1.00 92.31 89 ARG A N 1
ATOM 683 C CA . ARG A 1 89 ? 4.890 3.593 1.553 1.0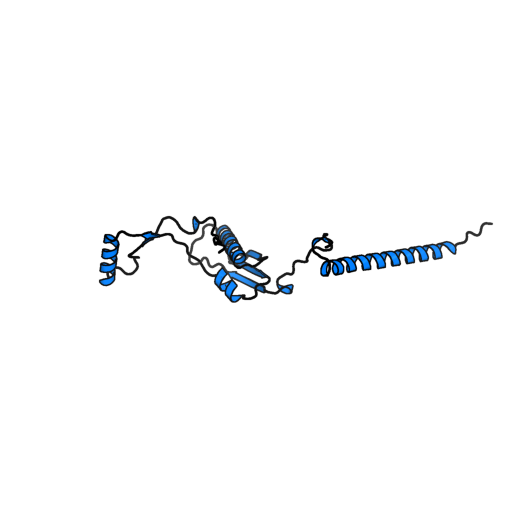0 92.31 89 ARG A CA 1
ATOM 684 C C . ARG A 1 89 ? 5.084 2.106 1.837 1.00 92.31 89 ARG A C 1
ATOM 686 O O . ARG A 1 89 ? 4.662 1.282 1.031 1.00 92.31 89 ARG A O 1
ATOM 693 N N . ASP A 1 90 ? 5.635 1.765 3.000 1.00 89.69 90 ASP A N 1
ATOM 694 C CA . ASP A 1 90 ? 5.930 0.375 3.368 1.00 89.69 90 ASP A CA 1
ATOM 695 C C . ASP A 1 90 ? 4.666 -0.488 3.490 1.00 89.69 90 ASP A C 1
ATOM 697 O O . ASP A 1 90 ? 4.669 -1.680 3.176 1.00 89.69 90 ASP A O 1
ATOM 701 N N . ILE A 1 91 ? 3.567 0.094 3.979 1.00 88.12 91 ILE A N 1
ATOM 702 C CA . ILE A 1 91 ? 2.272 -0.591 4.053 1.00 88.12 91 ILE A CA 1
ATOM 703 C C . ILE A 1 91 ? 1.747 -0.883 2.648 1.00 88.12 91 ILE A C 1
ATOM 705 O O . ILE A 1 91 ? 1.317 -2.007 2.381 1.00 88.12 91 ILE A O 1
ATOM 709 N N . ILE A 1 92 ? 1.779 0.113 1.765 1.00 89.38 92 ILE A N 1
ATOM 710 C CA . ILE A 1 92 ? 1.269 -0.001 0.399 1.00 89.38 92 ILE A CA 1
ATOM 711 C C . ILE A 1 92 ? 2.102 -1.001 -0.400 1.00 89.38 92 ILE A C 1
ATOM 713 O O . ILE A 1 92 ? 1.532 -1.897 -1.016 1.00 89.38 92 ILE A O 1
ATOM 717 N N . GLU A 1 93 ? 3.428 -0.947 -0.293 1.00 89.25 93 GLU A N 1
ATOM 718 C CA . GLU A 1 93 ? 4.329 -1.914 -0.922 1.00 89.25 93 GLU A CA 1
ATOM 719 C C . GLU A 1 93 ? 3.997 -3.357 -0.504 1.00 89.25 93 GLU A C 1
ATOM 721 O O . GLU A 1 93 ? 3.814 -4.232 -1.351 1.00 89.25 93 GLU A O 1
ATOM 726 N N . ARG A 1 94 ? 3.799 -3.613 0.799 1.00 86.38 94 ARG A N 1
ATOM 727 C CA . ARG A 1 94 ? 3.398 -4.945 1.288 1.00 86.38 94 ARG A CA 1
ATOM 728 C C . ARG A 1 94 ? 2.049 -5.408 0.736 1.00 86.38 94 ARG A C 1
ATOM 730 O O . ARG A 1 94 ? 1.907 -6.590 0.424 1.00 86.38 94 ARG A O 1
ATOM 737 N N . ARG A 1 95 ? 1.055 -4.519 0.631 1.00 85.88 95 ARG A N 1
ATOM 738 C CA . ARG A 1 95 ? -0.275 -4.862 0.087 1.00 85.88 95 ARG A CA 1
ATOM 739 C C . ARG A 1 95 ? -0.190 -5.237 -1.381 1.00 85.88 95 ARG A C 1
ATOM 741 O O . ARG A 1 95 ? -0.778 -6.230 -1.793 1.00 85.88 95 ARG A O 1
ATOM 748 N N . VAL A 1 96 ? 0.564 -4.455 -2.141 1.00 86.06 96 VAL A N 1
ATOM 749 C CA . VAL A 1 96 ? 0.761 -4.669 -3.569 1.00 86.06 96 VAL A CA 1
ATOM 750 C C . VAL A 1 96 ? 1.504 -5.985 -3.829 1.00 86.06 96 VAL A C 1
ATOM 752 O O . VAL A 1 96 ? 1.065 -6.782 -4.658 1.00 86.06 96 VAL A O 1
ATOM 755 N N . ASN A 1 97 ? 2.544 -6.276 -3.042 1.00 84.62 97 ASN A N 1
ATOM 756 C CA . ASN A 1 97 ? 3.235 -7.566 -3.081 1.00 84.62 97 ASN A CA 1
ATOM 757 C C . ASN A 1 97 ? 2.283 -8.732 -2.757 1.00 84.62 97 ASN A C 1
ATOM 759 O O . ASN A 1 97 ? 2.298 -9.756 -3.437 1.00 84.62 97 ASN A O 1
ATOM 763 N N . ALA A 1 98 ? 1.407 -8.577 -1.757 1.00 81.06 98 ALA A N 1
ATOM 764 C CA . ALA A 1 98 ? 0.416 -9.596 -1.397 1.00 81.06 98 ALA A CA 1
ATOM 765 C C . ALA A 1 98 ? -0.669 -9.806 -2.470 1.00 81.06 98 ALA A C 1
ATOM 767 O O . ALA A 1 98 ? -1.214 -10.903 -2.572 1.00 81.06 98 ALA A O 1
ATOM 768 N N . PHE A 1 99 ? -0.968 -8.783 -3.276 1.00 80.56 99 PHE A N 1
ATOM 769 C CA . PHE A 1 99 ? -1.886 -8.877 -4.416 1.00 80.56 99 PHE A CA 1
ATOM 770 C C . PHE A 1 99 ? -1.280 -9.654 -5.603 1.00 80.56 99 PHE A C 1
ATOM 772 O O . PHE A 1 99 ? -2.002 -10.051 -6.514 1.00 80.56 99 PHE A O 1
ATOM 779 N N . GLY A 1 100 ? 0.032 -9.917 -5.583 1.00 80.25 100 GLY A N 1
ATOM 780 C CA . GLY A 1 100 ? 0.728 -10.679 -6.621 1.00 80.25 100 GLY A CA 1
ATOM 781 C C . GLY A 1 100 ? 1.353 -9.817 -7.717 1.00 80.25 100 GLY A C 1
ATOM 782 O O . GLY A 1 100 ? 1.651 -10.327 -8.796 1.00 80.25 100 GLY A O 1
ATOM 783 N N . VAL A 1 101 ? 1.562 -8.522 -7.462 1.00 82.62 101 VAL A N 1
ATOM 784 C CA . VAL A 1 101 ? 2.344 -7.664 -8.362 1.00 82.62 101 VAL A CA 1
ATOM 785 C C . VAL A 1 101 ? 3.822 -7.988 -8.170 1.00 82.62 101 VAL A C 1
ATOM 787 O O . VAL A 1 101 ? 4.334 -7.907 -7.057 1.00 82.62 101 VAL A O 1
ATOM 790 N N . ALA A 1 102 ? 4.495 -8.388 -9.248 1.00 73.19 102 ALA A N 1
ATOM 791 C CA . ALA A 1 102 ? 5.858 -8.912 -9.173 1.00 73.19 102 ALA A CA 1
ATOM 792 C C . ALA A 1 102 ? 6.916 -7.831 -8.890 1.00 73.19 102 ALA A C 1
ATOM 794 O O . ALA A 1 102 ? 7.900 -8.115 -8.215 1.00 73.19 102 ALA A O 1
ATOM 795 N N . GLU A 1 103 ? 6.724 -6.609 -9.397 1.00 79.06 103 GLU A N 1
ATOM 796 C CA . GLU A 1 103 ? 7.706 -5.519 -9.289 1.00 79.06 103 GLU A CA 1
ATOM 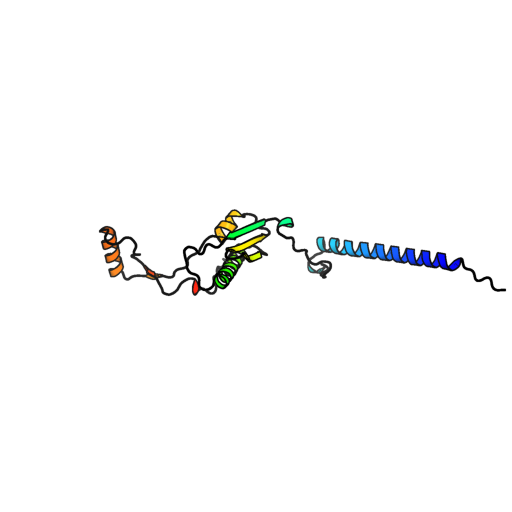797 C C . GLU A 1 103 ? 7.018 -4.148 -9.131 1.00 79.06 103 GLU A C 1
ATOM 799 O O . GLU A 1 103 ? 7.014 -3.342 -10.063 1.00 79.06 103 GLU A O 1
ATOM 804 N N . PRO A 1 104 ? 6.377 -3.863 -7.984 1.00 86.69 104 PRO A N 1
ATOM 805 C CA . PRO A 1 104 ? 5.761 -2.562 -7.768 1.00 86.69 104 PRO A CA 1
ATOM 806 C C . PRO A 1 104 ? 6.790 -1.485 -7.423 1.00 86.69 104 PRO A C 1
ATOM 808 O O . PRO A 1 104 ? 7.748 -1.730 -6.690 1.00 86.69 104 PRO A O 1
ATOM 811 N N . VAL A 1 105 ? 6.550 -0.260 -7.891 1.00 89.88 105 VAL A N 1
ATOM 812 C CA . VAL A 1 105 ? 7.342 0.915 -7.507 1.00 89.88 105 VAL A CA 1
ATOM 813 C C . VAL A 1 105 ? 6.480 1.806 -6.625 1.00 89.88 105 VAL A C 1
ATOM 815 O O . VAL A 1 105 ? 5.456 2.318 -7.067 1.00 89.88 105 VAL A O 1
ATOM 818 N N . VAL A 1 106 ? 6.883 1.990 -5.368 1.00 92.44 106 VAL A N 1
ATOM 819 C CA . VAL A 1 106 ? 6.182 2.859 -4.414 1.00 92.44 106 VAL A CA 1
ATOM 820 C C . VAL A 1 106 ? 7.139 3.943 -3.939 1.00 92.44 106 VAL A C 1
ATOM 822 O O . VAL A 1 106 ? 8.1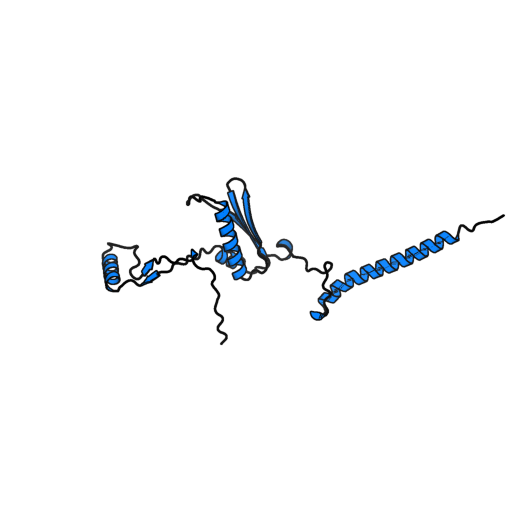64 3.658 -3.321 1.00 92.44 106 VAL A O 1
ATOM 825 N N . GLN A 1 107 ? 6.815 5.200 -4.228 1.00 93.56 107 GLN A N 1
ATOM 826 C CA . GLN A 1 107 ? 7.675 6.342 -3.935 1.00 93.56 107 GLN A CA 1
ATOM 827 C C . GLN A 1 107 ? 6.909 7.431 -3.197 1.00 93.56 107 GLN A C 1
ATOM 829 O O . GLN A 1 107 ? 5.759 7.732 -3.506 1.00 93.56 107 GLN A O 1
ATOM 834 N N . VAL A 1 108 ? 7.578 8.053 -2.231 1.00 94.75 108 VAL A N 1
ATOM 835 C CA . VAL A 1 108 ? 7.089 9.268 -1.578 1.00 94.75 108 VAL A CA 1
ATOM 836 C C . VAL A 1 108 ? 7.719 10.454 -2.292 1.00 94.75 108 VAL A C 1
ATOM 838 O O . VAL A 1 108 ? 8.938 10.519 -2.428 1.00 94.75 108 VAL A O 1
ATOM 841 N N . ASN A 1 109 ? 6.889 11.385 -2.742 1.00 93.38 109 ASN A N 1
ATOM 842 C CA . ASN A 1 109 ? 7.315 12.634 -3.350 1.00 93.38 109 ASN A CA 1
ATOM 843 C C . ASN A 1 109 ? 6.814 13.799 -2.492 1.00 93.38 109 ASN A C 1
ATOM 845 O O . ASN A 1 109 ? 5.645 13.831 -2.106 1.00 93.38 109 ASN A O 1
ATOM 849 N N . GLN A 1 110 ? 7.697 14.744 -2.190 1.00 92.31 110 GLN A N 1
ATOM 850 C CA . GLN A 1 110 ? 7.359 15.962 -1.471 1.00 92.31 110 GLN A CA 1
ATOM 851 C C . GLN A 1 110 ? 7.545 17.160 -2.407 1.00 92.31 110 GLN A C 1
ATOM 853 O O . GLN A 1 110 ? 8.637 17.391 -2.924 1.00 92.31 110 GLN A O 1
ATOM 858 N N . MET A 1 111 ? 6.482 17.941 -2.597 1.00 88.81 111 MET A N 1
ATOM 859 C CA . MET A 1 111 ? 6.514 19.217 -3.314 1.00 88.81 111 MET A CA 1
ATOM 860 C C . MET A 1 111 ? 6.047 20.331 -2.378 1.00 88.81 111 MET A C 1
ATOM 862 O O . MET A 1 111 ? 4.845 20.542 -2.202 1.00 88.81 111 MET A O 1
ATOM 866 N N . GLY A 1 112 ? 7.000 21.048 -1.780 1.00 87.50 112 GLY A N 1
ATOM 867 C CA . GLY A 1 112 ? 6.706 22.018 -0.722 1.00 87.50 112 GLY A CA 1
ATOM 868 C C . GLY A 1 112 ? 6.043 21.326 0.471 1.00 87.50 112 GLY A C 1
ATOM 869 O O . GLY A 1 112 ? 6.567 20.334 0.980 1.00 87.50 112 GLY A O 1
ATOM 870 N N . ASP A 1 113 ? 4.860 21.804 0.857 1.00 85.38 113 ASP A N 1
ATOM 871 C CA . ASP A 1 113 ? 4.065 21.230 1.953 1.00 85.38 113 ASP A CA 1
ATOM 872 C C . ASP A 1 113 ? 3.189 20.045 1.511 1.00 85.38 113 ASP A C 1
ATOM 874 O O . ASP A 1 113 ? 2.570 19.362 2.328 1.00 85.38 113 ASP A O 1
ATOM 878 N N . ASN A 1 114 ? 3.132 19.774 0.204 1.00 89.69 114 ASN A N 1
ATOM 879 C CA . ASN A 1 114 ? 2.318 18.704 -0.349 1.00 89.6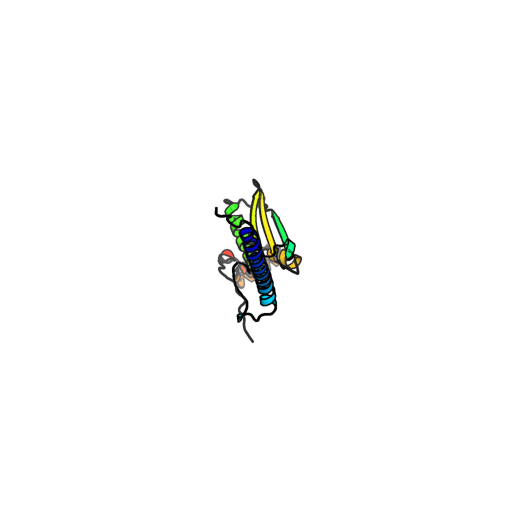9 114 ASN A CA 1
ATOM 880 C C . ASN A 1 114 ? 3.100 17.393 -0.385 1.00 89.69 114 ASN A C 1
ATOM 882 O O . ASN A 1 114 ? 4.130 17.282 -1.051 1.00 89.69 114 ASN A O 1
ATOM 886 N N . TRP A 1 115 ? 2.538 16.369 0.250 1.00 92.56 115 TRP A N 1
ATOM 887 C CA . TRP A 1 115 ? 3.067 15.011 0.222 1.00 92.56 115 TRP A CA 1
ATOM 888 C C . TRP A 1 115 ? 2.249 14.140 -0.724 1.00 92.56 115 TRP A C 1
ATOM 890 O O . TRP A 1 115 ? 1.022 14.087 -0.636 1.00 92.56 115 TRP A O 1
ATOM 900 N N . ARG A 1 116 ? 2.933 13.443 -1.627 1.00 94.06 116 ARG A N 1
ATOM 901 C CA . ARG A 1 116 ? 2.338 12.520 -2.590 1.00 94.06 116 ARG A CA 1
ATOM 902 C C . ARG A 1 116 ? 2.934 11.133 -2.438 1.00 94.06 116 ARG A C 1
ATOM 904 O O . ARG A 1 116 ? 4.131 10.984 -2.210 1.00 94.06 116 ARG A O 1
ATOM 911 N N . LEU A 1 117 ? 2.098 10.121 -2.612 1.00 93.19 117 LEU A N 1
ATOM 912 C CA . LEU A 1 117 ? 2.519 8.739 -2.765 1.00 93.19 117 LEU A CA 1
ATOM 913 C C . LEU A 1 117 ? 2.270 8.315 -4.211 1.00 93.19 117 LEU A C 1
ATOM 915 O O . LEU A 1 117 ? 1.129 8.289 -4.669 1.00 93.19 117 LEU A O 1
ATOM 919 N N . ILE A 1 118 ? 3.346 7.997 -4.915 1.00 93.19 118 ILE A N 1
ATOM 920 C CA . ILE A 1 118 ? 3.326 7.500 -6.286 1.00 93.19 118 ILE A CA 1
ATOM 921 C C . ILE A 1 118 ? 3.410 5.977 -6.222 1.00 93.19 118 ILE A C 1
ATOM 923 O O . ILE A 1 118 ? 4.302 5.434 -5.568 1.00 93.19 118 ILE A O 1
ATOM 927 N N . VAL A 1 119 ? 2.475 5.295 -6.878 1.00 91.38 119 VAL A N 1
ATOM 928 C CA . VAL A 1 119 ? 2.387 3.833 -6.920 1.00 91.38 119 VAL A CA 1
ATOM 929 C C . VAL A 1 119 ? 2.299 3.389 -8.372 1.00 91.38 119 VAL A C 1
ATOM 931 O O . VAL A 1 119 ? 1.339 3.714 -9.068 1.00 91.38 119 VAL A O 1
ATOM 934 N N . GLU A 1 120 ? 3.277 2.611 -8.816 1.00 88.75 120 GLU A N 1
ATOM 935 C CA . GLU A 1 120 ? 3.303 2.024 -10.151 1.00 88.75 120 GLU A CA 1
ATOM 936 C C . GLU A 1 120 ? 3.131 0.514 -10.052 1.00 88.75 120 GLU A C 1
ATOM 938 O O . GLU A 1 120 ? 3.865 -0.173 -9.336 1.00 88.75 120 GLU A O 1
ATOM 943 N N . LEU A 1 121 ? 2.134 0.003 -10.771 1.00 87.88 121 LEU A N 1
ATOM 944 C CA . LEU A 1 121 ? 1.774 -1.408 -10.785 1.00 87.88 121 LEU A CA 1
ATOM 945 C C . LEU A 1 121 ? 1.972 -1.952 -12.201 1.00 87.88 121 LEU A C 1
ATOM 947 O O . LEU A 1 121 ? 1.096 -1.802 -13.056 1.00 87.88 121 LEU A O 1
ATOM 951 N N . ALA A 1 122 ? 3.126 -2.564 -12.455 1.00 81.12 122 ALA A N 1
ATOM 952 C CA . ALA A 1 122 ? 3.419 -3.201 -13.736 1.00 81.12 122 ALA A CA 1
ATOM 953 C C . ALA A 1 122 ? 2.703 -4.557 -13.859 1.00 81.12 122 ALA A C 1
ATOM 955 O O . ALA A 1 122 ? 2.636 -5.329 -12.900 1.00 81.12 122 ALA A O 1
ATOM 956 N N . GLY A 1 123 ? 2.167 -4.859 -15.046 1.00 77.94 123 GLY A N 1
ATOM 957 C CA . GLY A 1 123 ? 1.609 -6.183 -15.356 1.00 77.94 123 GLY A CA 1
ATOM 958 C C . GLY A 1 123 ? 0.292 -6.541 -14.648 1.00 77.94 123 GLY A C 1
ATOM 959 O O . GLY A 1 123 ? -0.124 -7.702 -14.683 1.00 77.94 123 GLY A O 1
ATOM 960 N N . VAL A 1 124 ? -0.385 -5.573 -14.020 1.00 79.56 124 VAL A N 1
ATOM 961 C CA . VAL A 1 124 ? -1.711 -5.773 -13.412 1.00 79.56 124 VAL A CA 1
ATOM 962 C C . VAL A 1 124 ? -2.795 -5.783 -14.490 1.00 79.56 124 VAL A C 1
ATOM 964 O O . VAL A 1 124 ? -2.913 -4.838 -15.264 1.00 79.56 124 VAL A O 1
ATOM 967 N N . LYS A 1 125 ? -3.608 -6.849 -14.521 1.00 76.12 125 LYS A N 1
ATOM 968 C CA . LYS A 1 125 ? -4.728 -7.003 -15.471 1.00 76.12 125 LYS A CA 1
ATOM 969 C C . LYS A 1 125 ? -6.002 -6.278 -15.033 1.00 76.12 125 LYS A C 1
ATOM 971 O O . LYS A 1 125 ? -6.678 -5.698 -15.871 1.00 76.12 125 LYS A O 1
ATOM 976 N N . ASP A 1 126 ? -6.327 -6.340 -13.741 1.00 83.69 126 ASP A N 1
ATOM 977 C CA . ASP A 1 126 ? -7.495 -5.680 -13.146 1.00 83.69 126 ASP A CA 1
ATOM 978 C C . ASP A 1 126 ? -7.026 -4.570 -12.204 1.00 83.69 126 ASP A C 1
ATOM 980 O O . ASP A 1 126 ? -6.621 -4.790 -11.058 1.00 83.69 126 ASP A O 1
ATOM 984 N N . THR A 1 127 ? -7.021 -3.366 -12.755 1.00 79.75 127 THR A N 1
ATOM 985 C CA . THR A 1 127 ? -6.501 -2.156 -12.131 1.00 79.75 127 THR A CA 1
ATOM 986 C C . THR A 1 127 ? -7.421 -1.647 -11.030 1.00 79.75 127 THR A C 1
ATOM 988 O O . THR A 1 127 ? -6.948 -1.240 -9.970 1.00 79.75 127 THR A O 1
ATOM 991 N N . GLU A 1 128 ? -8.735 -1.730 -11.229 1.00 85.25 128 GLU A N 1
ATOM 992 C CA . GLU A 1 128 ? -9.720 -1.327 -10.231 1.00 85.25 128 GLU A CA 1
ATOM 993 C C . GLU A 1 128 ? -9.684 -2.232 -9.003 1.00 85.25 128 GLU A C 1
ATOM 995 O O . GLU A 1 128 ? -9.756 -1.739 -7.876 1.00 85.25 128 GLU A O 1
ATOM 1000 N N . ALA A 1 129 ? -9.547 -3.548 -9.190 1.00 82.81 129 ALA A N 1
ATOM 1001 C CA . ALA A 1 129 ? -9.397 -4.470 -8.070 1.00 82.81 129 ALA A CA 1
ATOM 1002 C C . ALA A 1 129 ? -8.142 -4.156 -7.247 1.00 82.81 129 ALA A C 1
ATOM 1004 O O . ALA A 1 129 ? -8.212 -4.141 -6.015 1.00 82.81 129 ALA A O 1
ATOM 1005 N N . ALA A 1 130 ? -7.026 -3.837 -7.911 1.00 80.00 130 ALA A N 1
ATOM 1006 C CA . ALA A 1 130 ? -5.804 -3.422 -7.235 1.00 80.00 130 ALA A CA 1
ATOM 1007 C C . ALA A 1 130 ? -6.001 -2.104 -6.467 1.00 80.00 130 ALA A C 1
ATOM 1009 O O . ALA A 1 130 ? -5.667 -2.041 -5.286 1.00 80.00 130 ALA A O 1
ATOM 1010 N N . ILE A 1 131 ? -6.610 -1.082 -7.081 1.00 83.88 131 ILE A N 1
ATOM 1011 C CA . ILE A 1 131 ? -6.909 0.202 -6.421 1.00 83.88 131 ILE A CA 1
ATOM 1012 C C . ILE A 1 131 ? -7.789 -0.013 -5.185 1.00 83.88 131 ILE A C 1
ATOM 1014 O O . ILE A 1 131 ? -7.460 0.488 -4.110 1.00 83.88 131 ILE A O 1
ATOM 1018 N N . ARG A 1 132 ? -8.871 -0.799 -5.300 1.00 84.75 132 ARG A N 1
ATOM 1019 C CA . ARG A 1 132 ? -9.758 -1.116 -4.167 1.00 84.75 132 ARG A CA 1
ATOM 1020 C C . ARG A 1 132 ? -9.009 -1.825 -3.042 1.00 84.75 132 ARG A C 1
ATOM 1022 O O . ARG A 1 132 ? -9.187 -1.476 -1.880 1.00 84.75 132 ARG A O 1
ATOM 1029 N N . TYR A 1 133 ? -8.165 -2.800 -3.370 1.00 81.12 133 TYR A N 1
ATOM 1030 C CA . TYR A 1 133 ? -7.415 -3.567 -2.376 1.00 81.12 133 TYR A CA 1
ATOM 1031 C C . TYR A 1 133 ? -6.339 -2.727 -1.672 1.00 81.12 133 TYR A C 1
ATOM 1033 O O . TYR A 1 133 ? -6.171 -2.805 -0.456 1.00 81.12 133 TYR A O 1
ATOM 1041 N N . ILE A 1 134 ? -5.625 -1.892 -2.428 1.00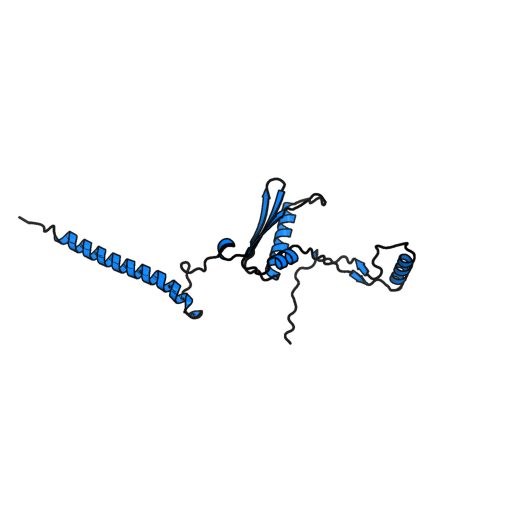 82.25 134 ILE A N 1
ATOM 1042 C CA . ILE A 1 134 ? -4.585 -0.998 -1.910 1.00 82.25 134 ILE A CA 1
ATOM 1043 C C . ILE A 1 134 ? -5.201 0.111 -1.053 1.00 82.25 134 ILE A C 1
ATOM 1045 O O . ILE A 1 134 ? -4.674 0.402 0.021 1.00 82.25 134 ILE A O 1
ATOM 1049 N N . GLY A 1 135 ? -6.303 0.704 -1.521 1.00 80.44 135 GLY A N 1
ATOM 1050 C CA . GLY A 1 135 ? -7.021 1.797 -0.865 1.00 80.44 135 GLY A CA 1
ATOM 1051 C C . GLY A 1 135 ? -7.907 1.361 0.301 1.00 80.44 135 GLY A C 1
ATOM 1052 O O . GLY A 1 135 ? -8.297 2.201 1.108 1.00 80.44 135 GLY A O 1
ATOM 1053 N N . ALA A 1 136 ? -8.204 0.066 0.440 1.00 79.31 136 ALA A N 1
ATOM 1054 C CA . ALA A 1 136 ? -8.870 -0.443 1.628 1.00 79.31 136 ALA A CA 1
ATOM 1055 C C . ALA A 1 136 ? -8.020 -0.120 2.864 1.00 79.31 136 ALA A C 1
ATOM 1057 O O . ALA A 1 136 ? -6.821 -0.393 2.890 1.00 79.31 136 ALA A O 1
ATOM 1058 N N . THR A 1 137 ? -8.622 0.438 3.911 1.00 71.25 137 THR A N 1
ATOM 1059 C CA . THR A 1 137 ? -7.961 0.655 5.206 1.00 71.25 137 THR A CA 1
ATOM 1060 C C . THR A 1 137 ? -8.391 -0.462 6.157 1.00 71.25 137 THR A C 1
ATOM 1062 O O . THR A 1 137 ? -9.320 -0.258 6.934 1.00 71.25 137 THR A O 1
ATOM 1065 N N . PRO A 1 138 ? -7.794 -1.671 6.093 1.00 68.69 138 PRO A N 1
ATOM 1066 C CA . PRO A 1 138 ? -8.126 -2.735 7.023 1.00 68.69 138 PRO A CA 1
ATOM 1067 C C . PRO A 1 138 ? -7.754 -2.297 8.439 1.00 68.69 138 PRO A C 1
ATOM 1069 O O . PRO A 1 138 ? -6.576 -2.152 8.776 1.00 68.69 138 PRO A O 1
ATOM 1072 N N . LEU A 1 139 ? -8.780 -2.078 9.255 1.00 81.19 139 LEU A N 1
ATOM 1073 C CA . LEU A 1 139 ? -8.656 -1.881 10.688 1.00 81.19 139 LEU A CA 1
ATOM 1074 C C . LEU A 1 139 ? -8.676 -3.257 11.356 1.00 81.19 139 LEU A C 1
ATOM 1076 O O . LEU A 1 139 ? -9.626 -4.018 11.189 1.00 81.19 139 LEU A O 1
ATOM 1080 N N . LEU A 1 140 ? -7.611 -3.581 12.091 1.00 86.69 140 LEU A N 1
ATOM 1081 C CA . LEU A 1 140 ? -7.546 -4.787 12.910 1.00 86.69 140 LEU A CA 1
ATOM 1082 C C . LEU A 1 140 ? -7.610 -4.398 14.386 1.00 86.69 140 LEU A C 1
ATOM 1084 O O . LEU A 1 140 ? -6.657 -3.832 14.931 1.00 86.69 140 LEU A O 1
ATOM 1088 N N . GLU A 1 141 ? -8.720 -4.754 15.018 1.00 88.94 141 GLU A N 1
ATOM 1089 C CA . GLU A 1 141 ? -8.942 -4.638 16.455 1.00 88.94 141 GLU A CA 1
ATOM 1090 C C . GLU A 1 141 ? -9.067 -6.030 17.063 1.00 88.94 141 GLU A C 1
ATOM 1092 O O . GLU A 1 141 ? -9.671 -6.927 16.474 1.00 88.94 141 GLU A O 1
ATOM 1097 N N . PHE A 1 142 ? -8.508 -6.199 18.256 1.00 93.12 142 PHE A N 1
ATOM 1098 C CA . PHE A 1 142 ? -8.808 -7.348 19.094 1.00 93.12 142 PHE A CA 1
ATOM 1099 C C . PHE A 1 142 ? -9.841 -6.915 20.126 1.00 93.12 142 PHE A C 1
ATOM 1101 O O . PHE A 1 142 ? -9.800 -5.787 20.623 1.00 93.12 142 PHE A O 1
ATOM 1108 N N . ARG A 1 143 ? -10.777 -7.805 20.441 1.00 93.44 143 ARG A N 1
ATOM 1109 C CA . ARG A 1 143 ? -11.805 -7.551 21.442 1.00 93.44 143 ARG A CA 1
ATOM 1110 C C . ARG A 1 143 ? -11.946 -8.736 22.382 1.00 93.44 143 ARG A C 1
ATOM 1112 O O . ARG A 1 143 ? -11.709 -9.874 21.982 1.00 93.44 143 ARG A O 1
ATOM 1119 N N . GLU A 1 144 ? -12.322 -8.452 23.620 1.00 93.50 144 GLU A N 1
ATOM 1120 C CA . GLU A 1 144 ? -12.566 -9.446 24.662 1.00 93.50 144 GLU A CA 1
ATOM 1121 C C . GLU A 1 144 ? -14.074 -9.610 24.886 1.00 93.50 144 GLU A C 1
ATOM 1123 O O . GLU A 1 144 ? -14.805 -8.618 24.813 1.00 93.50 144 GLU A O 1
ATOM 1128 N N . PRO A 1 145 ? -14.565 -10.834 25.136 1.00 94.12 145 PRO A N 1
ATOM 1129 C CA . PRO A 1 145 ? -15.974 -11.053 25.435 1.00 94.12 145 PRO A CA 1
ATOM 1130 C C . PRO A 1 145 ? -16.346 -10.423 26.784 1.00 94.12 145 PRO A C 1
ATOM 1132 O O . PRO A 1 145 ? -15.607 -10.542 27.763 1.00 94.12 145 PRO A O 1
ATOM 1135 N N . ARG A 1 146 ? -17.507 -9.766 26.840 1.00 92.81 146 ARG A N 1
ATOM 1136 C CA . ARG A 1 146 ? -18.117 -9.285 28.086 1.00 92.81 146 ARG A CA 1
ATOM 1137 C C . ARG A 1 146 ? -18.742 -10.437 28.865 1.00 92.81 146 ARG A C 1
ATOM 1139 O O . ARG A 1 146 ? -19.093 -11.477 28.310 1.00 92.81 146 ARG A O 1
ATOM 1146 N N . ASP A 1 147 ? -18.923 -10.229 30.164 1.00 93.81 147 ASP A N 1
ATOM 1147 C CA . ASP A 1 147 ? -19.742 -11.116 30.980 1.00 93.81 147 ASP A CA 1
ATOM 1148 C C . ASP A 1 147 ? -21.236 -10.991 30.618 1.00 93.81 147 ASP A C 1
ATOM 1150 O O . ASP A 1 147 ? -21.709 -9.952 30.139 1.00 93.81 147 ASP A O 1
ATOM 1154 N N . ALA A 1 148 ? -21.991 -12.068 30.849 1.00 90.94 148 ALA A N 1
ATOM 1155 C CA . ALA A 1 148 ? -23.408 -12.142 30.491 1.00 90.94 148 ALA A CA 1
ATOM 1156 C C . ALA A 1 148 ? -24.253 -11.076 31.212 1.00 90.94 148 ALA A C 1
ATOM 1158 O O . ALA A 1 148 ? -25.106 -10.450 30.590 1.00 90.94 148 ALA A O 1
ATOM 1159 N N . SER A 1 149 ? -23.954 -10.793 32.487 1.00 91.00 149 SER A N 1
ATOM 1160 C CA . SER A 1 149 ? -24.698 -9.807 33.282 1.00 91.00 149 SER A CA 1
ATOM 1161 C C . SER A 1 149 ? -24.539 -8.382 32.741 1.00 91.00 149 SER A C 1
ATOM 1163 O O . SER A 1 149 ? -25.506 -7.625 32.666 1.00 91.00 149 SER A O 1
ATOM 1165 N N . SER A 1 150 ? -23.325 -8.004 32.339 1.00 87.81 150 SER A N 1
ATOM 1166 C CA . SER A 1 150 ? -23.044 -6.722 31.685 1.00 87.81 150 SER A CA 1
ATOM 1167 C C . SER A 1 150 ? -23.691 -6.615 30.306 1.00 87.81 150 SER A C 1
ATOM 1169 O O . SER A 1 150 ? -24.171 -5.544 29.940 1.00 87.81 150 SER A O 1
ATOM 1171 N N . THR A 1 151 ? -23.711 -7.715 29.551 1.00 90.81 151 THR A N 1
ATOM 1172 C CA . THR A 1 151 ? -24.307 -7.780 28.208 1.00 90.81 151 THR A CA 1
ATOM 1173 C C . THR A 1 151 ? -25.813 -7.515 28.264 1.00 90.81 151 THR A C 1
ATOM 1175 O O . THR A 1 151 ? -26.317 -6.655 27.543 1.00 90.81 151 THR A O 1
ATOM 1178 N N . GLU A 1 152 ? -26.521 -8.195 29.172 1.00 91.81 152 GLU A N 1
ATOM 1179 C CA . GLU A 1 152 ? -27.969 -8.042 29.373 1.00 91.81 152 GLU A CA 1
ATOM 1180 C C . GLU A 1 152 ? -28.343 -6.600 29.735 1.00 91.81 152 GLU A C 1
ATOM 1182 O O . GLU A 1 152 ? -29.239 -6.020 29.123 1.00 91.81 152 GLU A O 1
ATOM 1187 N N . LYS A 1 153 ? -27.592 -5.966 30.643 1.00 91.12 153 LYS A N 1
ATOM 1188 C CA . LYS A 1 153 ? -27.821 -4.564 31.034 1.00 91.12 153 LYS A CA 1
ATOM 1189 C C . LYS A 1 153 ? -27.697 -3.590 29.863 1.00 91.12 153 LYS A C 1
ATOM 1191 O O . LYS A 1 153 ? -28.483 -2.651 29.768 1.00 91.12 153 LYS A O 1
ATOM 1196 N N . ILE A 1 154 ? -26.718 -3.793 28.978 1.00 89.81 154 ILE A N 1
ATOM 1197 C CA . ILE A 1 154 ? -26.512 -2.915 27.816 1.00 89.81 154 ILE A CA 1
ATOM 1198 C C . ILE A 1 154 ? -27.605 -3.142 26.775 1.00 89.81 154 ILE A C 1
ATOM 1200 O O . ILE A 1 154 ? -28.110 -2.171 26.222 1.00 89.81 154 ILE A O 1
ATOM 1204 N N . LEU A 1 155 ? -28.019 -4.391 26.545 1.00 91.25 155 LEU A N 1
ATOM 1205 C CA . LEU A 1 155 ? -29.132 -4.707 25.645 1.00 91.25 155 LEU A CA 1
ATOM 1206 C C . LEU A 1 155 ? -30.456 -4.108 26.144 1.00 91.25 155 LEU A C 1
ATOM 1208 O O . LEU A 1 155 ? -31.221 -3.547 25.356 1.00 91.25 155 LEU A O 1
ATOM 1212 N N . GLU A 1 156 ? -30.718 -4.163 27.452 1.00 91.38 156 GLU A N 1
ATOM 1213 C CA . GLU A 1 156 ? -31.880 -3.507 28.057 1.00 91.38 156 GLU A CA 1
ATOM 1214 C C . GLU A 1 156 ? -31.818 -1.982 27.907 1.00 91.38 156 GLU A C 1
ATOM 1216 O O . GLU A 1 156 ? -32.813 -1.361 27.530 1.00 91.38 156 GLU A O 1
ATOM 1221 N N . ALA A 1 157 ? -30.655 -1.375 28.155 1.00 88.69 157 ALA A N 1
ATOM 1222 C CA . ALA A 1 157 ? -30.451 0.064 27.994 1.00 88.69 157 ALA A CA 1
ATOM 1223 C C . ALA A 1 157 ? -30.553 0.515 26.522 1.00 88.69 157 ALA A C 1
ATOM 1225 O O . ALA A 1 157 ? -31.095 1.584 26.241 1.00 88.69 157 ALA A O 1
ATOM 1226 N N . GLN A 1 158 ? -30.112 -0.319 25.574 1.00 90.75 158 GLN A N 1
ATOM 1227 C CA . GLN A 1 158 ? -30.296 -0.109 24.134 1.00 90.75 158 GLN A CA 1
ATOM 1228 C C . GLN A 1 158 ? -31.766 -0.184 23.729 1.00 90.75 158 GLN A C 1
ATOM 1230 O O . GLN A 1 158 ? -32.248 0.673 22.991 1.00 90.75 158 GLN A O 1
ATOM 1235 N N . THR A 1 159 ? -32.501 -1.160 24.264 1.00 89.00 159 THR A N 1
ATOM 1236 C CA . THR A 1 159 ? -33.941 -1.315 24.006 1.00 89.00 159 THR A CA 1
ATOM 1237 C C . THR A 1 159 ? -34.742 -0.129 24.555 1.00 89.00 159 THR A C 1
ATOM 1239 O O . THR A 1 159 ? -35.730 0.283 23.950 1.00 89.00 159 THR A O 1
ATOM 1242 N N . LYS A 1 160 ? -34.297 0.460 25.674 1.00 91.00 160 LYS A N 1
ATOM 1243 C CA . LYS A 1 160 ? -34.873 1.681 26.267 1.00 91.00 160 LYS A CA 1
ATOM 1244 C C . LYS A 1 160 ? -34.415 2.978 25.584 1.00 91.00 160 LYS A C 1
ATOM 1246 O O . LYS A 1 160 ? -34.941 4.039 25.906 1.00 91.00 160 LYS A O 1
ATOM 1251 N N . GLY A 1 161 ? -33.467 2.909 24.646 1.00 86.25 161 GLY A N 1
ATOM 1252 C CA . GLY A 1 161 ? -32.933 4.068 23.924 1.00 86.25 161 GLY A CA 1
ATOM 1253 C C . GLY A 1 161 ? -31.968 4.943 24.733 1.00 86.25 161 GLY A C 1
ATOM 1254 O O . GLY A 1 161 ? -31.655 6.049 24.304 1.00 86.25 161 GLY A O 1
ATOM 1255 N N . GLU A 1 162 ? -31.489 4.473 25.886 1.00 85.06 162 GLU A N 1
ATOM 1256 C CA . GLU A 1 162 ? -30.581 5.223 26.766 1.00 85.06 162 GLU A CA 1
ATOM 1257 C C . GLU A 1 162 ? -29.127 5.201 26.258 1.00 85.06 162 GLU A C 1
ATOM 1259 O O . GLU A 1 162 ? -28.365 6.136 26.497 1.00 85.06 162 GLU A O 1
ATOM 1264 N N . ILE A 1 163 ? -28.733 4.141 25.542 1.00 81.62 163 ILE A N 1
ATOM 1265 C CA . ILE A 1 163 ? -27.375 3.932 25.015 1.00 81.62 163 ILE A CA 1
ATOM 1266 C C . ILE A 1 163 ? -27.506 3.333 23.610 1.00 81.62 163 ILE A C 1
ATOM 1268 O O . ILE A 1 163 ? -28.248 2.377 23.447 1.00 81.62 163 ILE A O 1
ATOM 1272 N N . SER A 1 164 ? -26.810 3.848 22.588 1.00 80.19 164 SER A N 1
ATOM 1273 C CA . SER A 1 164 ? -26.888 3.297 21.211 1.00 80.19 164 SER A CA 1
ATOM 1274 C C . SER A 1 164 ? -25.542 2.880 20.619 1.00 80.19 164 SER A C 1
ATOM 1276 O O . SER A 1 164 ? -25.481 1.957 19.818 1.00 80.19 164 SER A O 1
ATOM 1278 N N . GLU A 1 165 ? -24.443 3.507 21.038 1.00 84.06 165 GLU A N 1
ATOM 1279 C CA . GLU A 1 165 ? -23.139 3.309 20.385 1.00 84.06 165 GLU A CA 1
ATOM 1280 C C . GLU A 1 165 ? -22.256 2.242 21.048 1.00 84.06 165 GLU A C 1
ATOM 1282 O O . GLU A 1 165 ? -21.183 1.913 20.545 1.00 84.06 165 GLU A O 1
ATOM 1287 N N . GLN A 1 166 ? -22.676 1.692 22.189 1.00 86.00 166 GLN A N 1
ATOM 1288 C CA . GLN A 1 166 ? -21.856 0.745 22.938 1.00 86.00 166 GLN A CA 1
ATOM 1289 C C . GLN A 1 166 ? -22.047 -0.691 22.438 1.00 86.00 166 GLN A C 1
ATOM 1291 O O . GLN A 1 166 ? -23.168 -1.181 22.375 1.00 86.00 166 GLN A O 1
ATOM 1296 N N . ASP A 1 167 ? -20.948 -1.392 22.146 1.00 89.19 167 ASP A N 1
ATOM 1297 C CA . ASP A 1 167 ? -20.976 -2.826 21.835 1.00 89.19 167 ASP A CA 1
ATOM 1298 C C . ASP A 1 167 ? -21.389 -3.627 23.091 1.00 89.19 167 ASP A C 1
ATOM 1300 O O . ASP A 1 167 ? -20.692 -3.550 24.117 1.00 89.19 167 ASP A O 1
ATOM 1304 N N . PRO A 1 168 ? -22.515 -4.367 23.047 1.00 90.56 168 PRO A N 1
ATOM 1305 C CA . PRO A 1 168 ? -23.009 -5.116 24.197 1.00 90.56 168 PRO A CA 1
ATOM 1306 C C . PRO A 1 168 ? -22.217 -6.400 24.453 1.00 90.56 168 PRO A C 1
ATOM 1308 O O . PRO A 1 168 ? -22.209 -6.877 25.582 1.00 90.56 168 PRO A O 1
ATOM 1311 N N . TYR A 1 169 ? -21.530 -6.946 23.448 1.00 92.12 169 TYR A N 1
ATOM 1312 C CA . TYR A 1 169 ? -20.883 -8.257 23.526 1.00 92.12 169 TYR A CA 1
ATOM 1313 C C . TYR A 1 169 ? -19.388 -8.167 23.801 1.00 92.12 169 TYR A C 1
ATOM 1315 O O . TYR A 1 169 ? -18.818 -9.074 24.408 1.00 92.12 169 TYR A O 1
ATOM 1323 N N . PHE A 1 170 ? -18.742 -7.091 23.360 1.00 93.62 170 PHE A N 1
ATOM 1324 C CA . PHE A 1 170 ? -17.290 -7.025 23.328 1.00 93.62 170 PHE A CA 1
ATOM 1325 C C . PHE A 1 170 ? -16.720 -5.760 23.984 1.00 93.62 170 PHE A C 1
ATOM 1327 O O . PHE A 1 170 ? -17.309 -4.678 23.951 1.00 93.62 170 PHE A O 1
ATOM 1334 N N . LEU A 1 171 ? -15.536 -5.902 24.580 1.00 91.44 171 LEU A N 1
ATOM 1335 C CA . LEU A 1 171 ? -14.693 -4.812 25.072 1.00 91.44 171 LEU A CA 1
ATOM 1336 C C . LEU A 1 171 ? -13.480 -4.642 24.150 1.00 91.44 171 LEU A C 1
ATOM 1338 O O . LEU A 1 171 ? -12.911 -5.645 23.715 1.00 91.44 171 LEU A O 1
ATOM 1342 N N . PRO A 1 172 ? -13.047 -3.406 23.849 1.00 90.19 172 PRO A N 1
ATOM 1343 C CA . PRO A 1 172 ? -11.824 -3.191 23.086 1.00 90.19 172 PRO A CA 1
ATOM 1344 C C . PRO A 1 172 ? -10.615 -3.699 23.881 1.00 90.19 172 PRO A C 1
ATOM 1346 O O . PRO A 1 172 ? -10.419 -3.323 25.037 1.00 90.19 172 PRO A O 1
ATOM 1349 N N . ALA A 1 173 ? -9.790 -4.544 23.262 1.00 90.00 173 ALA A N 1
ATOM 1350 C CA . ALA A 1 173 ? -8.551 -5.010 23.870 1.00 90.00 173 ALA A CA 1
ATOM 1351 C C . ALA A 1 173 ? -7.419 -3.992 23.653 1.00 90.00 173 ALA A C 1
ATOM 1353 O O . ALA A 1 173 ? -7.440 -3.174 22.733 1.00 90.00 173 ALA A O 1
ATOM 1354 N N . LYS A 1 174 ? -6.357 -4.088 24.463 1.00 89.31 174 LYS A N 1
ATOM 1355 C CA . LYS A 1 174 ? -5.135 -3.280 24.275 1.00 89.31 174 LYS A CA 1
ATOM 1356 C C . LYS A 1 174 ? -4.359 -3.667 23.007 1.00 89.31 174 LYS A C 1
ATOM 1358 O O . LYS A 1 174 ? -3.559 -2.882 22.497 1.00 89.31 174 LYS A O 1
ATOM 1363 N N . LEU A 1 175 ? -4.563 -4.890 22.516 1.00 89.69 175 LEU A N 1
ATOM 1364 C CA . LEU A 1 175 ? -3.936 -5.394 21.300 1.00 89.69 175 LEU A CA 1
ATOM 1365 C C . LEU A 1 175 ? -4.665 -4.844 20.068 1.00 89.69 175 LEU A C 1
ATOM 1367 O O . LEU A 1 175 ? -5.888 -4.844 19.987 1.00 89.69 175 LEU A O 1
ATOM 1371 N N . THR A 1 176 ? -3.893 -4.413 19.076 1.00 88.56 176 THR A N 1
ATOM 1372 C CA . THR A 1 176 ? -4.368 -3.891 17.785 1.00 88.56 176 THR A CA 1
ATOM 1373 C C . THR A 1 176 ? -3.462 -4.389 16.662 1.00 88.56 176 THR A C 1
ATOM 1375 O O . THR A 1 176 ? -2.396 -4.962 16.913 1.00 88.56 176 THR A O 1
ATOM 1378 N N . GLY A 1 177 ? -3.831 -4.115 15.409 1.00 83.00 177 GLY A N 1
ATOM 1379 C CA . GLY A 1 177 ? -2.997 -4.425 14.246 1.00 83.00 177 GLY A CA 1
ATOM 1380 C C . GLY A 1 177 ? -1.577 -3.849 14.296 1.00 83.00 177 GLY A C 1
ATOM 1381 O O . GLY A 1 177 ? -0.681 -4.422 13.683 1.00 83.00 177 GLY A O 1
ATOM 1382 N N . ARG A 1 178 ? -1.320 -2.795 15.086 1.00 81.12 178 ARG A N 1
ATOM 1383 C CA . ARG A 1 178 ? 0.034 -2.246 15.300 1.00 81.12 178 ARG A CA 1
ATOM 1384 C C . ARG A 1 178 ? 1.007 -3.271 15.893 1.00 81.12 178 ARG A C 1
ATOM 1386 O O . ARG A 1 178 ? 2.208 -3.184 15.659 1.00 81.12 178 ARG A O 1
ATOM 1393 N N . TYR A 1 179 ? 0.494 -4.233 16.655 1.00 86.00 179 TYR A N 1
ATOM 1394 C CA . TYR A 1 179 ? 1.295 -5.280 17.288 1.00 86.00 179 TYR A CA 1
ATOM 1395 C C . TYR A 1 179 ? 1.494 -6.512 16.385 1.00 86.00 179 TYR A C 1
ATOM 1397 O O . TYR A 1 179 ? 2.242 -7.424 16.743 1.00 86.00 179 TYR A O 1
ATOM 1405 N N . LEU A 1 180 ? 0.866 -6.551 15.203 1.00 83.69 180 LEU A N 1
ATOM 1406 C CA . LEU A 1 180 ? 0.962 -7.666 14.265 1.00 83.69 180 LEU A CA 1
ATOM 1407 C C . LEU A 1 180 ? 2.252 -7.575 13.433 1.00 83.69 180 LEU A C 1
ATOM 1409 O O . LEU A 1 180 ? 2.416 -6.683 12.607 1.00 83.69 180 LEU A O 1
ATOM 1413 N N . LYS A 1 181 ? 3.162 -8.541 13.609 1.00 84.25 181 LYS A N 1
ATOM 1414 C CA . LYS A 1 181 ? 4.426 -8.597 12.846 1.00 84.25 181 LYS A CA 1
ATOM 1415 C C . LYS A 1 181 ? 4.286 -9.248 11.465 1.00 84.25 181 LYS A C 1
ATOM 1417 O O . LYS A 1 181 ? 5.016 -8.890 10.546 1.00 84.25 181 LYS A O 1
ATOM 1422 N N . ARG A 1 182 ? 3.400 -10.240 11.321 1.00 81.25 182 ARG A N 1
ATOM 1423 C CA . ARG A 1 182 ? 3.177 -10.994 10.076 1.00 81.25 182 ARG A CA 1
ATOM 1424 C C . ARG A 1 182 ? 1.809 -11.675 10.112 1.00 81.25 182 ARG A C 1
ATOM 1426 O O . ARG A 1 182 ? 1.403 -12.151 11.166 1.00 81.25 182 ARG A O 1
ATOM 1433 N N . ALA A 1 183 ? 1.159 -11.786 8.957 1.00 81.62 183 ALA A N 1
ATOM 1434 C CA . ALA A 1 183 ? 0.023 -12.672 8.727 1.00 81.62 183 ALA A CA 1
ATOM 1435 C C . ALA A 1 183 ? 0.298 -13.492 7.465 1.00 81.62 183 ALA A C 1
ATOM 1437 O O . ALA A 1 183 ? 0.671 -12.937 6.434 1.00 81.62 183 ALA A O 1
ATOM 1438 N N . THR A 1 184 ? 0.154 -14.811 7.550 1.00 80.50 184 THR A N 1
ATOM 1439 C CA . THR A 1 184 ? 0.313 -15.714 6.404 1.00 80.50 184 THR A CA 1
ATOM 1440 C C . THR A 1 184 ? -0.902 -16.615 6.321 1.00 80.50 184 THR A C 1
ATOM 1442 O O . THR A 1 184 ? -1.351 -17.129 7.345 1.00 80.50 184 THR A O 1
ATOM 1445 N N . ARG A 1 185 ? -1.414 -16.861 5.114 1.00 78.88 185 ARG A N 1
ATOM 1446 C CA . ARG A 1 185 ? -2.436 -17.890 4.920 1.00 78.88 185 ARG A CA 1
ATOM 1447 C C . ARG A 1 185 ? -1.785 -19.254 5.152 1.00 78.88 185 ARG A C 1
ATOM 1449 O O . ARG A 1 185 ? -0.923 -19.649 4.373 1.00 78.88 185 ARG A O 1
ATOM 1456 N N . GLY A 1 186 ? -2.164 -19.946 6.224 1.00 78.19 186 GLY A N 1
ATOM 1457 C CA . GLY A 1 186 ? -1.721 -21.319 6.461 1.00 78.19 186 GLY A CA 1
ATOM 1458 C C . GLY A 1 186 ? -2.258 -22.221 5.353 1.00 78.19 186 GLY A C 1
ATOM 1459 O O . GLY A 1 186 ? -3.471 -22.352 5.203 1.00 78.19 186 GLY A O 1
ATOM 1460 N N . GLY A 1 187 ? -1.366 -22.777 4.534 1.00 68.75 187 GLY A N 1
ATOM 1461 C CA . GLY A 1 187 ? -1.728 -23.741 3.501 1.00 68.75 187 GLY A CA 1
ATOM 1462 C C . GLY A 1 187 ? -1.925 -25.113 4.129 1.00 68.75 187 GLY A C 1
ATOM 1463 O O . GLY A 1 187 ? -0.946 -25.785 4.438 1.00 68.75 187 GLY A O 1
ATOM 1464 N N . TRP A 1 188 ? -3.176 -25.521 4.318 1.00 58.72 188 TRP A N 1
ATOM 1465 C CA . TRP A 1 188 ? -3.501 -26.929 4.516 1.00 58.72 188 TRP A CA 1
ATOM 1466 C C . TRP A 1 188 ? -3.626 -27.553 3.128 1.00 58.72 188 TRP A C 1
ATOM 1468 O O . TRP A 1 188 ? -4.558 -27.243 2.388 1.00 58.72 188 TRP A O 1
ATOM 1478 N N . ASN A 1 189 ? -2.634 -28.359 2.751 1.00 51.81 189 ASN A N 1
ATOM 1479 C CA . ASN A 1 189 ? -2.740 -29.234 1.591 1.00 51.81 189 ASN A CA 1
ATOM 1480 C C . ASN A 1 189 ? -3.648 -30.398 2.006 1.00 51.81 189 ASN A C 1
ATOM 1482 O O . ASN A 1 189 ? -3.237 -31.211 2.835 1.00 51.81 189 ASN A O 1
ATOM 1486 N N . PHE A 1 190 ? -4.879 -30.414 1.496 1.00 54.44 190 PHE A N 1
ATOM 1487 C CA . PHE A 1 190 ? -5.733 -31.601 1.505 1.00 54.44 190 PHE A CA 1
ATOM 1488 C C . PHE A 1 190 ? -5.398 -32.474 0.297 1.00 54.44 190 PHE A C 1
ATOM 1490 O O . PHE A 1 190 ? -5.094 -31.887 -0.770 1.00 54.44 190 PHE A O 1
#

Secondary structure (DSSP, 8-state):
-----TTHHHHHHHHHHHHHHHHHHHHHHHHHHHHHHHHHS-GGG---SGGGPPP---HHHH-EEEEEEEP--TT---S-HHHHHHHHHHHHHHHHHHHT-SS-EEEEEEETTEEEEEEEEET-S-HHHHHHHHH-----EEEEEPPHHHHHHHHHHHHTTS-SSS-SSEEEEEEEGGG-----------

Radius of gyration: 33.49 Å; chains: 1; bounding box: 105×54×91 Å

Foldseek 3Di:
DDDDDPPPVVVVVVVVVVVVVVVVVVVVVVLVVLQVCQVPDDPVPRDDDPSNPPDDQFCVRQPFDKDKDKDDCPPDDDPDPPVVVVVLQVLLVVQLVVVPQPDKDWDWDDDPPIIMIIITGGPDPDRVVSCCSSPDDDWWWDWDFDDPVQLVVVVVCVVVVNDPPDDSTTDTDPDTCVPDPDDDDDDDDD

Sequence (190 aa):
MAVRNRRSYSVAKRRVAAVFLLLLGLALGVYDAAAIWNRRAPEWLKLRGVLLAPYRLGLDLQGGTHLVYQAVFSTVSIDDPGSAMQGLRDIIERRVNAFGVAEPVVQVNQMGDNWRLIVELAGVKDTEAAIRYIGATPLLEFREPRDASSTEKILEAQTKGEISEQDPYFLPAKLTGRYLKRATRGGWNF

pLDDT: mean 81.28, std 11.21, range [38.06, 94.75]